Protein AF-A0A3B3TGW3-F1 (afdb_monomer)

Nearest PDB structures (foldseek):
  1fib-assembly1_A  TM=9.735E-01  e=2.424E-15  Homo sapiens
  3hus-assembly1_C  TM=7.821E-01  e=3.318E-17  Homo sapiens
  2oyi-assembly2_F  TM=7.848E-01  e=1.671E-16  Homo sapiens
  3bvh-assembly2_F  TM=7.641E-01  e=2.749E-16  Homo sapiens
  1deq-assembly2_R  TM=5.770E-01  e=1.555E-09  Bos taurus

Solvent-accessible surface area (backbone atoms only — not comparable to full-atom values): 18169 Å² total; per-residue (Å²): 142,74,90,78,82,75,80,67,76,78,74,68,90,80,80,88,89,68,86,85,88,76,100,78,73,86,77,70,79,49,74,66,56,51,49,52,51,47,65,65,46,47,62,55,52,54,49,54,50,52,53,49,52,52,52,51,52,52,50,50,52,52,50,50,53,49,51,53,50,52,48,52,53,50,50,50,53,52,48,53,64,72,72,56,67,67,60,60,60,52,51,52,52,50,53,50,50,54,49,50,58,51,46,53,57,51,49,57,54,47,51,57,52,51,54,54,50,49,54,52,47,56,52,49,51,53,50,50,51,52,50,55,52,51,50,55,52,49,57,58,59,69,69,53,79,80,75,83,78,72,68,68,48,86,63,63,26,51,41,34,42,50,22,20,74,74,66,48,65,69,55,25,32,31,45,28,40,26,82,78,43,94,63,70,48,81,41,46,28,50,37,41,99,87,55,48,26,43,67,59,57,65,41,82,56,76,57,75,87,78,62,99,78,76,78,90,84,84,85,82,82,93,84,85,82,92,74,93,73,84,74,82,85,68,85,51,60,88,52,86,81,94,64,64,68,66,52,52,37,67,31,48,68,48,91,47,57,81,72,77,44,34,30,40,58,14,51,56,56,52,48,35,56,63,67,51,54,95,66,85,79,84,87,83,81,82,46,67,52,97,87,68,54,73,89

pLDDT: mean 77.71, std 20.46, range [26.41, 97.25]

Radius of gyration: 66.04 Å; Cα contacts (8 Å, |Δi|>4): 224; chains: 1; bounding box: 114×73×177 Å

Mean predicted aligned error: 19.58 Å

Secondary structure (DSSP, 8-state):
------------S--S-----SSS-PPPPPHHHHHHHHHHHHHHHHHHHHHHHHHHHHHHHHHHHHHHHHHHHHHHHHHHHHH--HHHHHHHHHHHHHHHHHHHHHHHHHHHHHHHHHHHHHHHHHHHHHHHHHHHHHHHHTTSPPP----EEEEEESSHHHHHHTT--S-EEEEE--TT-SS-EEEEEEE-TTS-EEE--EE--------S-----------S----------SS-SS-----HHHHHH-EE---TTS-S-EE--HHHHHHHHTS-SSPPPP----B-TTS-B-

Foldseek 3Di:
DDDPDPPPPPVPPCDDDFDDDDPPDTDDDDPVRVVVVCVVVVVVVVVVVVVVVVVVVVVVVVVVVVVVVVVVVVVVVVVVVVPDPVVVVVVVVVVVVVVVVVVVVVVVVVVVVVVVVVVVVVVVVVVVVVVVVVVVVVVVVVVDPDDPPQDEDPQEEQAQLRSLVVPPAAWFKYWYNFPPRPDIDIFTWDHDPVSGIDTDQWDDDLPDPPPPDDDDDDDDDDDDDDDPPPPPDRDVCPDDPPDDDVCQACKDWDGGRVSRITIHRHPVVVCSSQVRDPDHDDDDDWDADNVGDID

InterPro domains:
  IPR002181 Fibrinogen, alpha/beta/gamma chain, C-terminal globular domain [PF00147] (157-204)
  IPR002181 Fibrinogen, alpha/beta/gamma chain, C-terminal globular domain [PF00147] (232-294)
  IPR002181 Fibrinogen, alpha/beta/gamma chain, C-terminal globular domain [PS51406] (151-295)
  IPR002181 Fibrinogen, alpha/beta/gamma chain, C-terminal globular domain [SM00186] (155-295)
  IPR012290 Fibrinogen, alpha/beta/gamma chain, coiled coil domain [PF08702] (18-153)
  IPR012290 Fibrinogen, alpha/beta/gamma chain, coiled coil domain [SM01212] (13-154)
  IPR014716 Fibrinogen, alpha/beta/gamma chain, C-terminal globular, subdomain 1 [G3DSA:3.90.215.10] (151-213)
  IPR014716 Fibrinogen, alpha/beta/gamma chain, C-terminal globular, subdomain 1 [G3DSA:3.90.215.10] (232-294)
  IPR036056 Fibrinogen-like, C-terminal [SSF56496] (152-294)
  IPR037579 Fibrinogen/angiopoietin-like [PTHR47221] (233-294)

Structure (mmCIF, N/CA/C/O backbone):
data_AF-A0A3B3TGW3-F1
#
_entry.id   AF-A0A3B3TGW3-F1
#
loop_
_atom_site.group_PDB
_atom_site.id
_atom_site.type_symbol
_atom_site.label_atom_id
_atom_site.label_alt_id
_atom_site.label_comp_id
_atom_site.label_asym_id
_atom_site.label_entity_id
_atom_site.label_seq_id
_atom_site.pdbx_PDB_ins_code
_atom_site.Cartn_x
_atom_site.Cartn_y
_atom_site.Cartn_z
_atom_site.occupancy
_atom_site.B_iso_or_equiv
_atom_site.auth_seq_id
_atom_site.auth_comp_id
_atom_site.auth_asym_id
_atom_site.auth_atom_id
_atom_site.pdbx_PDB_model_num
ATOM 1 N N . MET A 1 1 ? -38.745 -50.660 86.445 1.00 33.69 1 MET A N 1
ATOM 2 C CA . MET A 1 1 ? -37.593 -50.506 87.361 1.00 33.69 1 MET A CA 1
ATOM 3 C C . MET A 1 1 ? -37.809 -49.196 88.095 1.00 33.69 1 MET A C 1
ATOM 5 O O . MET A 1 1 ? -37.735 -48.167 87.453 1.00 33.69 1 MET A O 1
ATOM 9 N N . THR A 1 2 ? -38.225 -49.114 89.344 1.00 34.44 2 THR A N 1
ATOM 10 C CA . THR A 1 2 ? -38.352 -50.069 90.444 1.00 34.44 2 THR A CA 1
ATOM 11 C C . THR A 1 2 ? -39.530 -49.589 91.282 1.00 34.44 2 THR A C 1
ATOM 13 O O . THR A 1 2 ? -39.624 -48.399 91.576 1.00 34.44 2 THR A O 1
ATOM 16 N N . GLU A 1 3 ? -40.415 -50.517 91.634 1.00 35.53 3 GLU A N 1
ATOM 17 C CA . GLU A 1 3 ? -41.394 -50.349 92.701 1.00 35.53 3 GLU A CA 1
ATOM 18 C C . GLU A 1 3 ? -40.685 -49.882 93.973 1.00 35.53 3 GLU A C 1
ATOM 20 O O . GLU A 1 3 ? -39.793 -50.557 94.484 1.00 35.53 3 GLU A O 1
ATOM 25 N N . THR A 1 4 ? -41.101 -48.742 94.509 1.00 36.28 4 THR A N 1
ATOM 26 C CA . THR A 1 4 ? -40.969 -48.462 95.936 1.00 36.28 4 THR A CA 1
ATOM 27 C C . THR A 1 4 ? -42.370 -48.455 96.520 1.00 36.28 4 THR A C 1
ATOM 29 O O . THR A 1 4 ? -43.057 -47.443 96.628 1.00 36.28 4 THR A O 1
ATOM 32 N N . SER A 1 5 ? -42.804 -49.664 96.855 1.00 40.78 5 SER A N 1
ATOM 33 C CA . SER A 1 5 ? -43.960 -49.965 97.682 1.00 40.78 5 SER A CA 1
ATOM 34 C C . SER A 1 5 ? -43.813 -49.290 99.047 1.00 40.78 5 SER A C 1
ATOM 36 O O . SER A 1 5 ? -43.214 -49.844 99.969 1.00 40.78 5 SER A O 1
ATOM 38 N N . VAL A 1 6 ? -44.370 -48.089 99.198 1.00 36.12 6 VAL A N 1
ATOM 39 C CA . VAL A 1 6 ? -44.639 -47.527 100.522 1.00 36.12 6 VAL A CA 1
ATOM 40 C C . VAL A 1 6 ? -46.014 -48.026 100.932 1.00 36.12 6 VAL A C 1
ATOM 42 O O . VAL A 1 6 ? -47.034 -47.379 100.704 1.00 36.12 6 VAL A O 1
ATOM 45 N N . VAL A 1 7 ? -46.025 -49.210 101.542 1.00 38.34 7 VAL A N 1
ATOM 46 C CA . VAL A 1 7 ? -47.130 -49.658 102.386 1.00 38.34 7 VAL A CA 1
ATOM 47 C C . VAL A 1 7 ? -47.194 -48.669 103.548 1.00 38.34 7 VAL A C 1
ATOM 49 O O . VAL A 1 7 ? -46.546 -48.847 104.580 1.00 38.34 7 VAL A O 1
ATOM 52 N N . ARG A 1 8 ? -47.932 -47.566 103.379 1.00 31.64 8 ARG A N 1
ATOM 53 C CA . ARG A 1 8 ? -48.396 -46.815 104.540 1.00 31.64 8 ARG A CA 1
ATOM 54 C C . ARG A 1 8 ? -49.324 -47.767 105.265 1.00 31.64 8 ARG A C 1
ATOM 56 O O . ARG A 1 8 ? -50.385 -48.099 104.747 1.00 31.64 8 ARG A O 1
ATOM 63 N N . LYS A 1 9 ? -48.889 -48.207 106.451 1.00 32.97 9 LYS A N 1
ATOM 64 C CA . LYS A 1 9 ? -49.790 -48.555 107.547 1.00 32.97 9 LYS A CA 1
ATOM 65 C C . LYS A 1 9 ? -50.952 -47.580 107.455 1.00 32.97 9 LYS A C 1
ATOM 67 O O . LYS A 1 9 ? -50.767 -46.387 107.696 1.00 32.97 9 LYS A O 1
ATOM 72 N N . GLU A 1 10 ? -52.104 -48.076 107.035 1.00 32.34 10 GLU A N 1
ATOM 73 C CA . GLU A 1 10 ? -53.345 -47.373 107.248 1.00 32.34 10 GLU A CA 1
ATOM 74 C C . GLU A 1 10 ? -53.417 -47.267 108.766 1.00 32.34 10 GLU A C 1
ATOM 76 O O . GLU A 1 10 ? -53.617 -48.256 109.477 1.00 32.34 10 GLU A O 1
ATOM 81 N N . ILE A 1 11 ? -53.083 -46.085 109.280 1.00 36.53 11 ILE A N 1
ATOM 82 C CA . ILE A 1 11 ? -53.445 -45.716 110.633 1.00 36.53 11 ILE A CA 1
ATOM 83 C C . ILE A 1 11 ? -54.962 -45.665 110.548 1.00 36.53 11 ILE A C 1
ATOM 85 O O . ILE A 1 11 ? -55.548 -44.642 110.206 1.00 36.53 11 ILE A O 1
ATOM 89 N N . ARG A 1 12 ? -55.591 -46.827 110.746 1.00 35.44 12 ARG A N 1
ATOM 90 C CA . ARG A 1 12 ? -56.989 -46.921 111.129 1.00 35.44 12 ARG A CA 1
ATOM 91 C C . ARG A 1 12 ? -57.084 -45.941 112.287 1.00 35.44 12 ARG A C 1
ATOM 93 O O . ARG A 1 12 ? -56.365 -46.129 113.267 1.00 35.44 12 ARG A O 1
ATOM 100 N N . GLY A 1 13 ? -57.800 -44.838 112.080 1.00 43.69 13 GLY A N 1
ATOM 101 C CA . GLY A 1 13 ? -57.926 -43.744 113.035 1.00 43.69 13 GLY A CA 1
ATOM 102 C C . GLY A 1 13 ? -58.627 -44.240 114.288 1.00 43.69 13 GLY A C 1
ATOM 103 O O . GLY A 1 13 ? -59.815 -44.024 114.464 1.00 43.69 13 GLY A O 1
ATOM 104 N N . ASP A 1 14 ? -57.877 -44.957 115.106 1.00 53.91 14 ASP A N 1
ATOM 105 C CA . ASP A 1 14 ? -58.203 -45.410 116.442 1.00 53.91 14 ASP A CA 1
ATOM 106 C C . ASP A 1 14 ? -56.981 -45.004 117.277 1.00 53.91 14 ASP A C 1
ATOM 108 O O . ASP A 1 14 ? -56.132 -45.818 117.631 1.00 53.91 14 ASP A O 1
ATOM 112 N N . PHE A 1 15 ? -56.785 -43.685 117.404 1.00 47.00 15 PHE A N 1
ATOM 113 C CA . PHE A 1 15 ? -55.636 -43.075 118.079 1.00 47.00 15 PHE A CA 1
ATOM 114 C C . PHE A 1 15 ? -55.938 -41.594 118.391 1.00 47.00 15 PHE A C 1
ATOM 116 O O . PHE A 1 15 ? -56.135 -40.810 117.469 1.00 47.00 15 PHE A O 1
ATOM 123 N N . ASP A 1 16 ? -55.976 -41.094 119.625 1.00 51.22 16 ASP A N 1
ATOM 124 C CA . ASP A 1 16 ? -56.009 -41.727 120.947 1.00 51.22 16 ASP A CA 1
ATOM 125 C C . ASP A 1 16 ? -56.488 -40.642 121.941 1.00 51.22 16 ASP A C 1
ATOM 127 O O . ASP A 1 16 ? -55.735 -39.745 122.315 1.00 51.22 16 ASP A O 1
ATOM 131 N N . SER A 1 17 ? -57.776 -40.634 122.294 1.00 50.47 17 SER A N 1
ATOM 132 C CA . SER A 1 17 ? -58.297 -39.866 123.438 1.00 50.47 17 SER A CA 1
ATOM 133 C C . SER A 1 17 ? -59.605 -40.491 123.919 1.00 50.47 17 SER A C 1
ATOM 135 O O . SER A 1 17 ? -60.683 -39.905 123.855 1.00 50.47 17 SER A O 1
ATOM 137 N N . CYS A 1 18 ? -59.535 -41.745 124.354 1.00 56.50 18 CYS A N 1
ATOM 138 C CA . CYS A 1 18 ? -60.622 -42.350 125.117 1.00 56.50 18 CYS A CA 1
ATOM 139 C C . CYS A 1 18 ? -60.056 -42.765 126.474 1.00 56.50 18 CYS A C 1
ATOM 141 O O . CYS A 1 18 ? -59.451 -43.827 126.612 1.00 56.50 18 CYS A O 1
ATOM 143 N N . SER A 1 19 ? -60.204 -41.877 127.460 1.00 56.69 19 SER A N 1
ATOM 144 C CA . SER A 1 19 ? -59.786 -42.120 128.844 1.00 56.69 19 SER A CA 1
ATOM 145 C C . SER A 1 19 ? -60.600 -43.261 129.487 1.00 56.69 19 SER A C 1
ATOM 147 O O . SER A 1 19 ? -61.792 -43.383 129.196 1.00 56.69 19 SER A O 1
ATOM 149 N N . PRO A 1 20 ? -59.994 -44.091 130.362 1.00 59.34 20 PRO A N 1
ATOM 150 C CA . PRO A 1 20 ? -60.627 -45.288 130.915 1.00 59.34 20 PRO A CA 1
ATOM 151 C C . PRO A 1 20 ? -61.305 -45.047 132.276 1.00 59.34 20 PRO A C 1
ATOM 153 O O . PRO A 1 20 ? -60.821 -44.230 133.055 1.00 59.34 20 PRO A O 1
ATOM 156 N N . MET A 1 21 ? -62.333 -45.856 132.583 1.00 49.00 21 MET A N 1
ATOM 157 C CA . MET A 1 21 ? -62.535 -46.642 133.826 1.00 49.00 21 MET A CA 1
ATOM 158 C C . MET A 1 21 ? -63.987 -46.657 134.325 1.00 49.00 21 MET A C 1
ATOM 160 O O . MET A 1 21 ? -64.399 -45.744 135.030 1.00 49.00 21 MET A O 1
ATOM 164 N N . ASP A 1 22 ? -64.670 -47.780 134.073 1.00 49.03 22 ASP A N 1
ATOM 165 C CA . ASP A 1 22 ? -65.734 -48.375 134.901 1.00 49.03 22 ASP A CA 1
ATOM 166 C C . ASP A 1 22 ? -66.304 -49.642 134.227 1.00 49.03 22 ASP A C 1
ATOM 168 O O . ASP A 1 22 ? -67.403 -49.635 133.710 1.00 49.03 22 ASP A O 1
ATOM 172 N N . GLY A 1 23 ? -65.566 -50.760 134.187 1.00 59.06 23 GLY A N 1
ATOM 173 C CA . GLY A 1 23 ? -66.121 -52.111 133.922 1.00 59.06 23 GLY A CA 1
ATOM 174 C C . GLY A 1 23 ? -66.826 -52.415 132.576 1.00 59.06 23 GLY A C 1
ATOM 175 O O . GLY A 1 23 ? -67.038 -53.590 132.289 1.00 59.06 23 GLY A O 1
ATOM 176 N N . PHE A 1 24 ? -67.144 -51.424 131.734 1.00 59.16 24 PHE A N 1
ATOM 177 C CA . PHE A 1 24 ? -67.987 -51.546 130.531 1.00 59.16 24 PHE A CA 1
ATOM 178 C C . PHE A 1 24 ? -67.228 -51.406 129.190 1.00 59.16 24 PHE A C 1
ATOM 180 O O . PHE A 1 24 ? -67.843 -51.433 128.126 1.00 59.16 24 PHE A O 1
ATOM 187 N N . GLY A 1 25 ? -65.891 -51.327 129.205 1.00 69.31 25 GLY A N 1
ATOM 188 C CA . GLY A 1 25 ? -65.053 -51.255 127.995 1.00 69.31 25 GLY A CA 1
ATOM 189 C C . GLY A 1 25 ? -64.688 -49.825 127.571 1.00 69.31 25 GLY A C 1
ATOM 190 O O . GLY A 1 25 ? -64.659 -48.918 128.397 1.00 69.31 25 GLY A O 1
ATOM 191 N N . LYS A 1 26 ? -64.327 -49.625 126.293 1.00 69.94 26 LYS A N 1
ATOM 192 C CA . LYS A 1 26 ? -63.988 -48.297 125.746 1.00 69.94 26 LYS A CA 1
ATOM 193 C C . LYS A 1 26 ? -65.260 -47.562 125.325 1.00 69.94 26 LYS A C 1
ATOM 195 O O . LYS A 1 26 ? -66.069 -48.119 124.586 1.00 69.94 26 LYS A O 1
ATOM 200 N N . TYR A 1 27 ? -65.398 -46.304 125.731 1.00 64.88 27 TYR A N 1
ATOM 201 C CA . TYR A 1 27 ? -66.484 -45.445 125.267 1.00 64.88 27 TYR A CA 1
ATOM 202 C C . TYR A 1 27 ? -66.114 -44.794 123.935 1.00 64.88 27 TYR A C 1
ATOM 204 O O . TYR A 1 27 ? -65.163 -44.020 123.856 1.00 64.88 27 TYR A O 1
ATOM 212 N N . CYS A 1 28 ? -66.893 -45.090 122.897 1.00 69.69 28 CYS A N 1
ATOM 213 C CA . CYS A 1 28 ? -66.885 -44.345 121.643 1.00 69.69 28 CYS A CA 1
ATOM 214 C C . CYS A 1 28 ? -68.002 -43.286 121.661 1.00 69.69 28 CYS A C 1
ATOM 216 O O . CYS A 1 28 ? -69.003 -43.467 122.365 1.00 69.69 28 CYS A O 1
ATOM 218 N N . PRO A 1 29 ? -67.884 -42.202 120.874 1.00 68.75 29 PRO A N 1
ATOM 219 C CA . PRO A 1 29 ? -68.986 -41.272 120.667 1.00 68.75 29 PRO A CA 1
ATOM 220 C C . PRO A 1 29 ? -70.244 -42.021 120.220 1.00 68.75 29 PRO A C 1
ATOM 222 O O . PRO A 1 29 ? -70.182 -42.922 119.382 1.00 68.75 29 PRO A O 1
ATOM 225 N N . THR A 1 30 ? -71.396 -41.655 120.778 1.00 78.19 30 THR A N 1
ATOM 226 C CA . THR A 1 30 ? -72.671 -42.255 120.375 1.00 78.19 30 THR A CA 1
ATOM 227 C C . THR A 1 30 ? -72.979 -41.907 118.918 1.00 78.19 30 THR A C 1
ATOM 229 O O . THR A 1 30 ? -72.491 -40.906 118.389 1.00 78.19 30 THR A O 1
ATOM 232 N N . THR A 1 31 ? -73.833 -42.692 118.259 1.00 78.75 31 THR A N 1
ATOM 233 C CA . THR A 1 31 ? -74.287 -42.392 116.889 1.00 78.75 31 THR A CA 1
ATOM 234 C C . THR A 1 31 ? -74.882 -40.985 116.771 1.00 78.75 31 THR A C 1
ATOM 236 O O . THR A 1 31 ? -74.710 -40.338 115.743 1.00 78.75 31 THR A O 1
ATOM 239 N N . CYS A 1 32 ? -75.487 -40.466 117.845 1.00 77.81 32 CYS A N 1
ATOM 240 C CA . CYS A 1 32 ? -75.936 -39.077 117.936 1.00 77.81 32 CYS A CA 1
ATOM 241 C C . CYS A 1 32 ? -74.775 -38.067 117.929 1.00 77.81 32 CYS A C 1
ATOM 243 O O . CYS A 1 32 ? -74.863 -37.060 117.235 1.00 77.81 32 CYS A O 1
ATOM 245 N N . GLY A 1 33 ? -73.684 -38.330 118.659 1.00 78.94 33 GLY A N 1
ATOM 246 C CA . GLY A 1 33 ? -72.501 -37.459 118.675 1.00 78.94 33 GLY A CA 1
ATOM 247 C C . GLY A 1 33 ? -71.763 -37.430 117.333 1.00 78.94 33 GLY A C 1
ATOM 248 O O . GLY A 1 33 ? -71.315 -36.375 116.892 1.00 78.94 33 GLY A O 1
ATOM 249 N N . VAL A 1 34 ? -71.701 -38.573 116.643 1.00 82.00 34 VAL A N 1
ATOM 250 C CA . VAL A 1 34 ? -71.141 -38.669 115.284 1.00 82.00 34 VAL A CA 1
ATOM 251 C C . VAL A 1 34 ? -72.033 -37.950 114.267 1.00 82.00 34 VAL A C 1
ATOM 253 O O . VAL A 1 34 ? -71.528 -37.207 113.429 1.00 82.00 34 VAL A O 1
ATOM 256 N N . ALA A 1 35 ? -73.356 -38.126 114.350 1.00 82.56 35 ALA A N 1
ATOM 257 C CA . ALA A 1 35 ? -74.305 -37.452 113.466 1.00 82.56 35 ALA A CA 1
ATOM 258 C C . ALA A 1 35 ? -74.290 -35.924 113.647 1.00 82.56 35 ALA A C 1
ATOM 260 O O . ALA A 1 35 ? -74.321 -35.197 112.660 1.00 82.56 35 ALA A O 1
ATOM 261 N N . ASP A 1 36 ? -74.190 -35.428 114.883 1.00 82.62 36 ASP A N 1
ATOM 262 C CA . ASP A 1 36 ? -74.070 -33.992 115.167 1.00 82.62 36 ASP A CA 1
ATOM 263 C C . ASP A 1 36 ? -72.745 -33.413 114.644 1.00 82.62 36 ASP A C 1
ATOM 265 O O . ASP A 1 36 ? -72.731 -32.362 114.001 1.00 82.62 36 ASP A O 1
ATOM 269 N N . TYR A 1 37 ? -71.632 -34.135 114.816 1.00 84.06 37 TYR A N 1
ATOM 270 C CA . TYR A 1 37 ? -70.349 -33.750 114.223 1.00 84.06 37 TYR A CA 1
ATOM 271 C C . TYR A 1 37 ? -70.425 -33.680 112.690 1.00 84.06 37 TYR A C 1
ATOM 273 O O . TYR A 1 37 ? -70.009 -32.685 112.094 1.00 84.06 37 TYR A O 1
ATOM 281 N N . LEU A 1 38 ? -71.021 -34.691 112.048 1.00 84.69 38 LEU A N 1
ATOM 282 C CA . LEU A 1 38 ? -71.223 -34.708 110.598 1.00 84.69 38 LEU A CA 1
ATOM 283 C C . LEU A 1 38 ? -72.145 -33.575 110.134 1.00 84.69 38 LEU A C 1
ATOM 285 O O . LEU A 1 38 ? -71.834 -32.931 109.138 1.00 84.69 38 LEU A O 1
ATOM 289 N N . ASN A 1 39 ? -73.221 -33.269 110.860 1.00 85.69 39 ASN A N 1
ATOM 290 C CA . ASN A 1 39 ? -74.130 -32.170 110.520 1.00 85.69 39 ASN A CA 1
ATOM 291 C C . ASN A 1 39 ? -73.478 -30.788 110.654 1.00 85.69 39 ASN A C 1
ATOM 293 O O . ASN A 1 39 ? -73.832 -29.879 109.907 1.00 85.69 39 ASN A O 1
ATOM 297 N N . ARG A 1 40 ? -72.515 -30.613 111.567 1.00 85.25 40 ARG A N 1
ATOM 298 C CA . ARG A 1 40 ? -71.735 -29.366 111.677 1.00 85.25 40 ARG A CA 1
ATOM 299 C C . ARG A 1 40 ? -70.644 -29.260 110.616 1.00 85.25 40 ARG A C 1
ATOM 301 O O . ARG A 1 40 ? -70.386 -28.167 110.123 1.00 85.25 40 ARG A O 1
ATOM 308 N N . TYR A 1 41 ? -70.000 -30.374 110.271 1.00 87.25 41 TYR A N 1
ATOM 309 C CA . TYR A 1 41 ? -68.858 -30.388 109.355 1.00 87.25 41 TYR A CA 1
ATOM 310 C C . TYR A 1 41 ? -69.278 -30.389 107.877 1.00 87.25 41 TYR A C 1
ATOM 312 O O . TYR A 1 41 ? -68.697 -29.673 107.063 1.00 87.25 41 TYR A O 1
ATOM 320 N N . LYS A 1 42 ? -70.338 -31.132 107.536 1.00 89.06 42 LYS A N 1
ATOM 321 C CA . LYS A 1 42 ? -70.881 -31.262 106.177 1.00 89.06 42 LYS A CA 1
ATOM 322 C C . LYS A 1 42 ? -71.149 -29.928 105.460 1.00 89.06 42 LYS A C 1
ATOM 324 O O . LYS A 1 42 ? -70.652 -29.793 104.350 1.00 89.06 42 LYS A O 1
ATOM 329 N N . PRO A 1 43 ? -71.853 -28.931 106.033 1.00 90.50 43 PRO A N 1
ATOM 330 C CA . PRO A 1 43 ? -72.137 -27.682 105.320 1.00 90.50 43 PRO A CA 1
ATOM 331 C C . PRO A 1 43 ? -70.880 -26.855 105.025 1.00 90.50 43 PRO A C 1
ATOM 333 O O . PRO A 1 43 ? -70.850 -26.135 104.033 1.00 90.50 43 PRO A O 1
ATOM 336 N N . VAL A 1 44 ? -69.842 -26.957 105.865 1.00 90.94 44 VAL A N 1
ATOM 337 C CA . VAL A 1 44 ? -68.560 -26.273 105.634 1.00 90.94 44 VAL A CA 1
ATOM 338 C C . VAL A 1 44 ? -67.820 -26.934 104.475 1.00 90.94 44 VAL A C 1
ATOM 340 O O . VAL A 1 44 ? -67.401 -26.246 103.554 1.00 90.94 44 VAL A O 1
ATOM 343 N N . VAL A 1 45 ? -67.732 -28.266 104.482 1.00 91.31 45 VAL A N 1
ATOM 344 C CA . VAL A 1 45 ? -67.083 -29.028 103.406 1.00 91.31 45 VAL A CA 1
ATOM 345 C C . VAL A 1 45 ? -67.836 -28.895 102.083 1.00 91.31 45 VAL A C 1
ATOM 347 O O . VAL A 1 45 ? -67.203 -28.708 101.051 1.00 91.31 45 VAL A O 1
ATOM 350 N N . ASP A 1 46 ? -69.171 -28.945 102.103 1.00 89.94 46 ASP A N 1
ATOM 351 C CA . ASP A 1 46 ? -70.004 -28.754 100.910 1.00 89.94 46 ASP A CA 1
ATOM 352 C C . ASP A 1 46 ? -69.818 -27.335 100.332 1.00 89.94 46 ASP A C 1
ATOM 354 O O . ASP A 1 46 ? -69.750 -27.172 99.115 1.00 89.94 46 ASP A O 1
ATOM 358 N N . ARG A 1 47 ? -69.677 -26.305 101.182 1.00 92.25 47 ARG A N 1
ATOM 359 C CA . ARG A 1 47 ? -69.352 -24.941 100.732 1.00 92.25 47 ARG A CA 1
ATOM 360 C C . ARG A 1 47 ? -67.967 -24.879 100.090 1.00 92.25 47 ARG A C 1
ATOM 362 O O . ARG A 1 47 ? -67.847 -24.365 98.987 1.00 92.25 47 ARG A O 1
ATOM 369 N N . ASP A 1 48 ? -66.950 -25.428 100.748 1.00 94.38 48 ASP A N 1
ATOM 370 C CA . ASP A 1 48 ? -65.575 -25.392 100.244 1.00 94.38 48 ASP A CA 1
ATOM 371 C C . ASP A 1 48 ? -65.428 -26.192 98.924 1.00 94.38 48 ASP A C 1
ATOM 373 O O . ASP A 1 48 ? -64.651 -25.812 98.048 1.00 94.38 48 ASP A O 1
ATOM 377 N N . LEU A 1 49 ? -66.203 -27.272 98.743 1.00 93.94 49 LEU A N 1
ATOM 378 C CA . LEU A 1 49 ? -66.308 -28.020 97.480 1.00 93.94 49 LEU A CA 1
ATOM 379 C C . LEU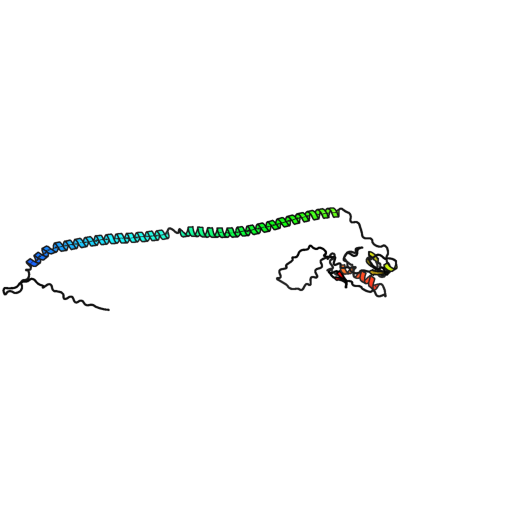 A 1 49 ? -66.936 -27.183 96.360 1.00 93.94 49 LEU A C 1
ATOM 381 O O . LEU A 1 49 ? -66.395 -27.164 95.256 1.00 93.94 49 LEU A O 1
ATOM 385 N N . ASN A 1 50 ? -68.028 -26.470 96.646 1.00 93.12 50 ASN A N 1
ATOM 386 C CA . ASN A 1 50 ? -68.656 -25.567 95.677 1.00 93.12 50 ASN A CA 1
ATOM 387 C C . ASN A 1 50 ? -67.727 -24.397 95.308 1.00 93.12 50 ASN A C 1
ATOM 389 O O . ASN A 1 50 ? -67.645 -24.014 94.143 1.00 93.12 50 ASN A O 1
ATOM 393 N N . ASP A 1 51 ? -66.988 -23.854 96.280 1.00 95.31 51 ASP A N 1
ATOM 394 C CA . ASP A 1 51 ? -66.007 -22.790 96.042 1.00 95.31 51 ASP A CA 1
ATOM 395 C C . ASP A 1 51 ? -64.858 -23.287 95.144 1.00 95.31 51 ASP A C 1
ATOM 397 O O . ASP A 1 51 ? -64.418 -22.584 94.233 1.00 95.31 51 ASP A O 1
ATOM 401 N N . LEU A 1 52 ? -64.390 -24.522 95.357 1.00 94.44 52 LEU A N 1
ATOM 402 C CA . LEU A 1 52 ? -63.396 -25.166 94.494 1.00 94.44 52 LEU A CA 1
ATOM 403 C C . LEU A 1 52 ? -63.921 -25.414 93.077 1.00 94.44 52 LEU A C 1
ATOM 405 O O . LEU A 1 52 ? -63.179 -25.199 92.118 1.00 94.44 52 LEU A O 1
ATOM 409 N N . GLU A 1 53 ? -65.171 -25.854 92.934 1.00 95.25 53 GLU A N 1
ATOM 410 C CA . GLU A 1 53 ? -65.813 -26.054 91.631 1.00 95.25 53 GLU A CA 1
ATOM 411 C C . GLU A 1 53 ? -65.889 -24.735 90.849 1.00 95.25 53 GLU A C 1
ATOM 413 O O . GLU A 1 53 ? -65.447 -24.674 89.700 1.00 95.25 53 GLU A O 1
ATOM 418 N N . TYR A 1 54 ? -66.313 -23.653 91.509 1.00 95.94 54 TYR A N 1
ATOM 419 C CA . TYR A 1 54 ? -66.347 -22.311 90.927 1.00 95.94 54 TYR A CA 1
ATOM 420 C C . TYR A 1 54 ? -64.957 -21.821 90.489 1.00 95.94 54 TYR A C 1
ATOM 422 O O . TYR A 1 54 ? -64.777 -21.324 89.375 1.00 95.94 54 TYR A O 1
ATOM 430 N N . LEU A 1 55 ? -63.940 -21.986 91.341 1.00 96.44 55 LEU A N 1
ATOM 431 C CA . LEU A 1 55 ? -62.569 -21.580 91.015 1.00 96.44 55 LEU A CA 1
ATOM 432 C C . LEU A 1 55 ? -61.984 -22.383 89.847 1.00 96.44 55 LEU A C 1
ATOM 434 O O . LEU A 1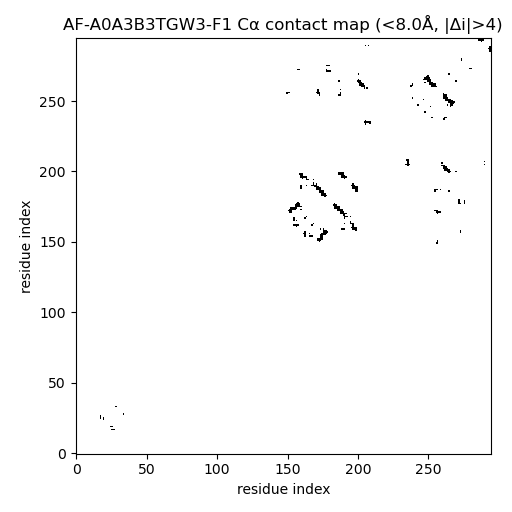 55 ? -61.266 -21.824 89.016 1.00 96.44 55 LEU A O 1
ATOM 438 N N . LEU A 1 56 ? -62.273 -23.684 89.768 1.00 95.25 56 LEU A N 1
ATOM 439 C CA . LEU A 1 56 ? -61.830 -24.529 88.660 1.00 95.25 56 LEU A CA 1
ATOM 440 C C . LEU A 1 56 ? -62.474 -24.110 87.336 1.00 95.25 56 LEU A C 1
ATOM 442 O O . LEU A 1 56 ? -61.791 -24.101 86.308 1.00 95.25 56 LEU A O 1
ATOM 446 N N . GLU A 1 57 ? -63.751 -23.734 87.355 1.00 95.00 57 GLU A N 1
ATOM 447 C CA . GLU A 1 57 ? -64.450 -23.228 86.175 1.00 95.00 57 GLU A CA 1
ATOM 448 C C . GLU A 1 57 ? -63.854 -21.895 85.695 1.00 95.00 57 GLU A C 1
ATOM 450 O O . GLU A 1 57 ? -63.546 -21.744 84.508 1.00 95.00 57 GLU A O 1
ATOM 455 N N . GLU A 1 58 ? -63.575 -20.970 86.616 1.00 95.56 58 GLU A N 1
ATOM 456 C CA . GLU A 1 58 ? -62.937 -19.686 86.307 1.00 95.56 58 GLU A CA 1
ATOM 457 C C . GLU A 1 58 ? -61.527 -19.875 85.721 1.00 95.56 58 GLU A C 1
ATOM 459 O O . GLU A 1 58 ? -61.197 -19.310 84.675 1.00 95.56 58 GLU A O 1
ATOM 464 N N . ILE A 1 59 ? -60.697 -20.726 86.337 1.00 95.12 59 ILE A N 1
ATOM 465 C CA . ILE A 1 59 ? -59.346 -21.025 85.838 1.00 95.12 59 ILE A CA 1
ATOM 466 C C . ILE A 1 59 ? -59.418 -21.681 84.457 1.00 95.12 59 ILE A C 1
ATOM 468 O O . ILE A 1 59 ? -58.651 -21.312 83.565 1.00 95.12 59 ILE A O 1
ATOM 472 N N . SER A 1 60 ? -60.336 -22.626 84.248 1.00 95.25 60 SER A N 1
ATOM 473 C CA . SER A 1 60 ? -60.559 -23.275 82.950 1.00 95.25 60 SER A CA 1
ATOM 474 C C . SER A 1 60 ? -60.923 -22.252 81.866 1.00 95.25 60 SER A C 1
ATOM 476 O O . SER A 1 60 ? -60.314 -22.243 80.790 1.00 95.25 60 SER A O 1
ATOM 478 N N . ASN A 1 61 ? -61.837 -21.325 82.172 1.00 94.25 61 ASN A N 1
ATOM 479 C CA . ASN A 1 61 ? -62.257 -20.267 81.256 1.00 94.25 61 ASN A CA 1
ATOM 480 C C . ASN A 1 61 ? -61.097 -19.320 80.904 1.00 94.25 61 ASN A C 1
ATOM 482 O O . ASN A 1 61 ? -60.821 -19.068 79.727 1.00 94.25 61 ASN A O 1
ATOM 486 N N . GLN A 1 62 ? -60.338 -18.868 81.906 1.00 94.62 62 GLN A N 1
ATOM 487 C CA . GLN A 1 62 ? -59.171 -18.011 81.682 1.00 94.62 62 GLN A CA 1
ATOM 488 C C . GLN A 1 62 ? -58.058 -18.724 80.904 1.00 94.62 62 GLN A C 1
ATOM 490 O O . GLN A 1 62 ? -57.448 -18.130 80.012 1.00 94.62 62 GLN A O 1
ATOM 495 N N . THR A 1 63 ? -57.819 -20.006 81.185 1.00 93.56 63 THR A N 1
ATOM 496 C CA . THR A 1 63 ? -56.806 -20.811 80.485 1.00 93.56 63 THR A CA 1
ATOM 497 C C . THR A 1 63 ? -57.172 -20.981 79.014 1.00 93.56 63 THR A C 1
ATOM 499 O O . THR A 1 63 ? -56.319 -20.820 78.139 1.00 93.56 63 THR A O 1
ATOM 502 N N . LYS A 1 64 ? -58.453 -21.233 78.720 1.00 94.44 64 LYS A N 1
ATOM 503 C CA . LYS A 1 64 ? -58.964 -21.314 77.350 1.00 94.44 64 LYS A CA 1
ATOM 504 C C . LYS A 1 64 ? -58.834 -19.976 76.620 1.00 94.44 64 LYS A C 1
ATOM 506 O O . LYS A 1 64 ? -58.290 -19.937 75.521 1.00 94.44 64 LYS A O 1
ATOM 511 N N . GLY A 1 65 ? -59.222 -18.873 77.263 1.00 92.94 65 GLY A N 1
ATOM 512 C CA . GLY A 1 65 ? -59.063 -17.530 76.701 1.00 92.94 65 GLY A CA 1
ATOM 513 C C . GLY A 1 65 ? -57.601 -17.162 76.418 1.00 92.94 65 GLY A C 1
ATOM 514 O O . GLY A 1 65 ? -57.293 -16.569 75.381 1.00 92.94 65 GLY A O 1
ATOM 515 N N . ALA A 1 66 ? -56.673 -17.553 77.296 1.00 92.00 66 ALA A N 1
ATOM 516 C CA . ALA A 1 66 ? -55.242 -17.374 77.071 1.00 92.00 66 ALA A CA 1
ATOM 517 C C . ALA A 1 66 ? -54.742 -18.212 75.881 1.00 92.00 66 ALA A C 1
ATOM 519 O O . ALA A 1 66 ? -54.017 -17.692 75.030 1.00 92.00 66 ALA A O 1
ATOM 520 N N . GLN A 1 67 ? -55.166 -19.475 75.785 1.00 93.50 67 GLN A N 1
ATOM 521 C CA . GLN A 1 67 ? -54.816 -20.379 74.687 1.00 93.50 67 GLN A CA 1
ATOM 522 C C . GLN A 1 67 ? -55.306 -19.848 73.332 1.00 93.50 67 GLN A C 1
ATOM 524 O O . GLN A 1 67 ? -54.546 -19.829 72.360 1.00 93.50 67 GLN A O 1
ATOM 529 N N . ASP A 1 68 ? -56.540 -19.350 73.275 1.00 93.44 68 ASP A N 1
ATOM 530 C CA . ASP A 1 68 ? -57.120 -18.753 72.071 1.00 93.44 68 ASP A CA 1
ATOM 531 C C . ASP A 1 68 ? -56.350 -17.492 71.664 1.00 93.44 68 ASP A C 1
ATOM 533 O O . ASP A 1 68 ? -56.033 -17.295 70.490 1.00 93.44 68 ASP A O 1
ATOM 537 N N . LYS A 1 69 ? -55.944 -16.668 72.637 1.00 93.69 69 LYS A N 1
ATOM 538 C CA . LYS A 1 69 ? -55.162 -15.455 72.376 1.00 93.69 69 LYS A CA 1
ATOM 539 C C . LYS A 1 69 ? -53.744 -15.759 71.897 1.00 93.69 69 LYS A C 1
ATOM 541 O O . LYS A 1 69 ? -53.252 -15.087 70.994 1.00 93.69 69 LYS A O 1
ATOM 546 N N . VAL A 1 70 ? -53.095 -16.785 72.447 1.00 93.50 70 VAL A N 1
ATOM 547 C CA . VAL A 1 70 ? -51.796 -17.279 71.962 1.00 93.50 70 VAL A CA 1
ATOM 548 C C . VAL A 1 70 ? -51.919 -17.811 70.537 1.00 93.50 70 VAL A C 1
ATOM 550 O O . VAL A 1 70 ? -51.059 -17.525 69.704 1.00 93.50 70 VAL A O 1
ATOM 553 N N . THR A 1 71 ? -52.985 -18.555 70.245 1.00 92.88 71 THR A N 1
ATOM 554 C CA . THR A 1 71 ? -53.255 -19.096 68.905 1.00 92.88 71 THR A CA 1
ATOM 555 C C . THR A 1 71 ? -53.482 -17.962 67.908 1.00 92.88 71 THR A C 1
ATOM 557 O O . THR A 1 71 ? -52.779 -17.884 66.907 1.00 92.88 71 THR A O 1
ATOM 560 N N . TYR A 1 72 ? -54.320 -16.984 68.254 1.00 92.69 72 TYR A N 1
ATOM 561 C CA . TYR A 1 72 ? -54.529 -15.779 67.453 1.00 92.69 72 TYR A CA 1
ATOM 562 C C . TYR A 1 72 ? -53.238 -14.971 67.225 1.00 92.69 72 TYR A C 1
ATOM 564 O O . TYR A 1 72 ? -52.959 -14.529 66.109 1.00 92.69 72 TYR A O 1
ATOM 572 N N . MET A 1 73 ? -52.408 -14.782 68.257 1.00 89.81 73 MET A N 1
ATOM 573 C CA . MET A 1 73 ? -51.116 -14.096 68.112 1.00 89.81 73 MET A CA 1
ATOM 574 C C . MET A 1 73 ? -50.144 -14.881 67.222 1.00 89.81 73 MET A C 1
ATOM 576 O O . MET A 1 73 ? -49.421 -14.287 66.424 1.00 89.81 73 MET A O 1
ATOM 580 N N . ARG A 1 74 ? -50.134 -16.216 67.314 1.00 89.88 74 ARG A N 1
ATOM 581 C CA . ARG A 1 74 ? -49.322 -17.082 66.449 1.00 89.88 74 ARG A CA 1
ATOM 582 C C . ARG A 1 74 ? -49.782 -16.998 64.994 1.00 89.88 74 ARG A C 1
ATOM 584 O O . ARG A 1 74 ? -48.932 -16.836 64.115 1.00 89.88 74 ARG A O 1
ATOM 591 N N . ASP A 1 75 ? -51.085 -17.069 64.749 1.00 87.88 75 ASP A N 1
ATOM 592 C CA . ASP A 1 75 ? -51.678 -17.035 63.410 1.00 87.88 75 ASP A CA 1
ATOM 593 C C . ASP A 1 75 ? -51.515 -15.659 62.758 1.00 87.88 75 ASP A C 1
ATOM 595 O O . ASP A 1 75 ? -51.114 -15.561 61.600 1.00 87.88 75 ASP A O 1
ATOM 599 N N . SER A 1 76 ? -51.706 -14.578 63.517 1.00 86.50 76 SER A N 1
ATOM 600 C CA . SER A 1 76 ? -51.433 -13.214 63.041 1.00 86.50 76 SER A CA 1
ATOM 601 C C . SER A 1 76 ? -49.944 -12.981 62.770 1.00 86.50 76 SER A C 1
ATOM 603 O O . SER A 1 76 ? -49.604 -12.389 61.748 1.00 86.50 76 SER A O 1
ATOM 605 N N . ALA A 1 77 ? -49.035 -13.514 63.594 1.00 82.50 77 ALA A N 1
ATOM 606 C CA . ALA A 1 77 ? -47.597 -13.452 63.329 1.00 82.50 77 ALA A CA 1
ATOM 607 C C . ALA A 1 77 ? -47.178 -14.283 62.100 1.00 82.50 77 ALA A C 1
ATOM 609 O O . ALA A 1 77 ? -46.301 -13.865 61.341 1.00 82.50 77 ALA A O 1
ATOM 610 N N . THR A 1 78 ? -47.792 -15.448 61.862 1.00 80.12 78 THR A N 1
ATOM 611 C CA . THR A 1 78 ? -47.524 -16.253 60.653 1.00 80.12 78 THR A CA 1
ATOM 612 C C . THR A 1 78 ? -48.144 -15.639 59.401 1.00 80.12 78 THR A C 1
ATOM 614 O O . THR A 1 78 ? -47.509 -15.659 58.346 1.00 80.12 78 THR A O 1
ATOM 617 N N . ALA A 1 79 ? -49.324 -15.030 59.503 1.00 78.44 79 ALA A N 1
ATOM 618 C CA . ALA A 1 79 ? -49.935 -14.262 58.422 1.00 78.44 79 ALA A CA 1
ATOM 619 C C . ALA A 1 79 ? -49.120 -12.998 58.092 1.00 78.44 79 ALA A C 1
ATOM 621 O O . ALA A 1 79 ? -48.903 -12.700 56.917 1.00 78.44 79 ALA A O 1
ATOM 622 N N . ALA A 1 80 ? -48.584 -12.299 59.097 1.00 69.25 80 ALA A N 1
ATOM 623 C CA . ALA A 1 80 ? -47.692 -11.153 58.907 1.00 69.25 80 ALA A CA 1
ATOM 624 C C . ALA A 1 80 ? -46.382 -11.547 58.197 1.00 69.25 80 ALA A C 1
ATOM 626 O O . ALA A 1 80 ? -45.932 -10.839 57.301 1.00 69.25 80 ALA A O 1
ATOM 627 N N . LYS A 1 81 ? -45.811 -12.718 58.517 1.00 67.62 81 LYS A N 1
ATOM 628 C CA . LYS A 1 81 ? -44.642 -13.271 57.804 1.00 67.62 81 LYS A CA 1
ATOM 629 C C . LYS A 1 81 ? -44.941 -13.699 56.362 1.00 67.62 81 LYS A C 1
ATOM 631 O O . LYS A 1 81 ? -44.035 -13.689 55.541 1.00 67.62 81 LYS A O 1
ATOM 636 N N . LYS A 1 82 ? -46.182 -14.089 56.046 1.00 65.88 82 LYS A N 1
ATOM 637 C CA . LYS A 1 82 ? -46.607 -14.440 54.677 1.00 65.88 82 LYS A CA 1
ATOM 638 C C . LYS A 1 82 ? -47.003 -13.233 53.821 1.00 65.88 82 LYS A C 1
ATOM 640 O O . LYS A 1 82 ? -47.016 -13.359 52.603 1.00 65.88 82 LYS A O 1
ATOM 645 N N . SER A 1 83 ? -47.371 -12.107 54.435 1.00 58.06 83 SER A N 1
ATOM 646 C CA . SER A 1 83 ? -47.957 -10.952 53.735 1.00 58.06 83 SER A CA 1
ATOM 647 C C . SER A 1 83 ? -46.975 -9.827 53.421 1.00 58.06 83 SER A C 1
ATOM 649 O O . SER A 1 83 ? -47.295 -8.983 52.593 1.00 58.06 83 SER A O 1
ATOM 651 N N . ASN A 1 84 ? -45.772 -9.831 53.994 1.00 57.25 84 ASN A N 1
ATOM 652 C CA . ASN A 1 84 ? -44.739 -8.862 53.654 1.00 57.25 84 ASN A CA 1
ATOM 653 C C . ASN A 1 84 ? -43.454 -9.593 53.276 1.00 57.25 84 ASN A C 1
ATOM 655 O O . ASN A 1 84 ? -42.756 -10.116 54.140 1.00 57.25 84 ASN A O 1
ATOM 659 N N . ASP A 1 85 ? -43.143 -9.572 51.981 1.00 60.66 85 ASP A N 1
ATOM 660 C CA . ASP A 1 85 ? -41.832 -9.890 51.420 1.00 60.66 85 ASP A CA 1
ATOM 661 C C . ASP A 1 85 ? -41.102 -8.565 51.099 1.00 60.66 85 ASP A C 1
ATOM 663 O O . ASP A 1 85 ? -41.048 -8.137 49.941 1.00 60.66 85 ASP A O 1
ATOM 667 N N . PRO A 1 86 ? -40.608 -7.823 52.114 1.00 58.47 86 PRO A N 1
ATOM 668 C CA . PRO A 1 86 ? -39.763 -6.654 51.879 1.00 58.47 86 PRO A CA 1
ATOM 669 C C . PRO A 1 86 ? -38.450 -7.050 51.181 1.00 58.47 86 PRO A C 1
ATOM 671 O O . PRO A 1 86 ? -37.819 -6.209 50.542 1.00 58.47 86 PRO A O 1
ATOM 674 N N . ASP A 1 87 ? -38.079 -8.331 51.235 1.00 69.25 87 ASP A N 1
ATOM 675 C CA . ASP A 1 87 ? -36.892 -8.892 50.601 1.00 69.25 87 ASP A CA 1
ATOM 676 C C . ASP A 1 87 ? -36.988 -8.892 49.072 1.00 69.25 87 ASP A C 1
ATOM 678 O O . ASP A 1 87 ? -35.995 -8.605 48.413 1.00 69.25 87 ASP A O 1
ATOM 682 N N . VAL A 1 88 ? -38.156 -9.128 48.465 1.00 79.44 88 VAL A N 1
ATOM 683 C CA . VAL A 1 88 ? -38.289 -9.118 46.994 1.00 79.44 88 VAL A CA 1
ATOM 684 C C . VAL A 1 88 ? -37.963 -7.755 46.391 1.00 79.44 88 VAL A C 1
ATOM 686 O O . VAL A 1 88 ? -37.241 -7.686 45.394 1.00 79.44 88 VAL A O 1
ATOM 689 N N . TYR A 1 89 ? -38.447 -6.661 46.981 1.00 79.19 89 TYR A N 1
ATOM 690 C CA . TYR A 1 89 ? -38.171 -5.315 46.467 1.00 79.19 89 TYR A CA 1
ATOM 691 C C . TYR A 1 89 ? -36.728 -4.882 46.744 1.00 79.19 89 TYR A C 1
ATOM 693 O O . TYR A 1 89 ? -36.091 -4.294 45.867 1.00 79.19 89 TYR A O 1
ATOM 701 N N . ILE A 1 90 ? -36.180 -5.233 47.911 1.00 80.56 90 ILE A N 1
ATOM 702 C CA . ILE A 1 90 ? -34.769 -4.990 48.250 1.00 80.56 90 ILE A CA 1
ATOM 703 C C . ILE A 1 90 ? -33.848 -5.790 47.315 1.00 80.56 90 ILE A C 1
ATOM 705 O O . ILE A 1 90 ? -32.888 -5.251 46.761 1.00 80.56 90 ILE A O 1
ATOM 709 N N . LYS A 1 91 ? -34.176 -7.055 47.046 1.00 82.50 91 LYS A N 1
ATOM 710 C CA . LYS A 1 91 ? -33.446 -7.929 46.121 1.00 82.50 91 LYS A CA 1
ATOM 711 C C . LYS A 1 91 ? -33.549 -7.452 44.673 1.00 82.50 91 LYS A C 1
ATOM 713 O O . LYS A 1 91 ? -32.580 -7.508 43.925 1.00 82.50 91 LYS A O 1
ATOM 718 N N . LYS A 1 92 ? -34.706 -6.925 44.266 1.00 88.56 92 LYS A N 1
ATOM 719 C CA . LYS A 1 92 ? -34.869 -6.322 42.938 1.00 88.56 92 LYS A CA 1
ATOM 720 C C . LYS A 1 92 ? -34.033 -5.049 42.792 1.00 88.56 92 LYS A C 1
ATOM 722 O O . LYS A 1 92 ? -33.391 -4.880 41.762 1.00 88.56 92 LYS A O 1
ATOM 727 N N . SER A 1 93 ? -34.005 -4.195 43.817 1.00 88.44 93 SER A N 1
ATOM 728 C CA . SER A 1 93 ? -33.189 -2.973 43.838 1.00 88.44 93 SER A CA 1
ATOM 729 C C . SER A 1 93 ? -31.688 -3.281 43.780 1.00 88.44 93 SER A C 1
ATOM 731 O O . SER A 1 93 ? -30.971 -2.698 42.974 1.00 88.44 93 SER A O 1
ATOM 733 N N . THR A 1 94 ? -31.216 -4.257 44.560 1.00 86.19 94 THR A N 1
ATOM 734 C CA . THR A 1 94 ? -29.800 -4.678 44.566 1.00 86.19 94 THR A CA 1
ATOM 735 C C . THR A 1 94 ? -29.354 -5.273 43.233 1.00 86.19 94 THR A C 1
ATOM 737 O O . THR A 1 94 ? -28.320 -4.864 42.716 1.00 86.19 94 THR A O 1
ATOM 740 N N . ASN A 1 95 ? -30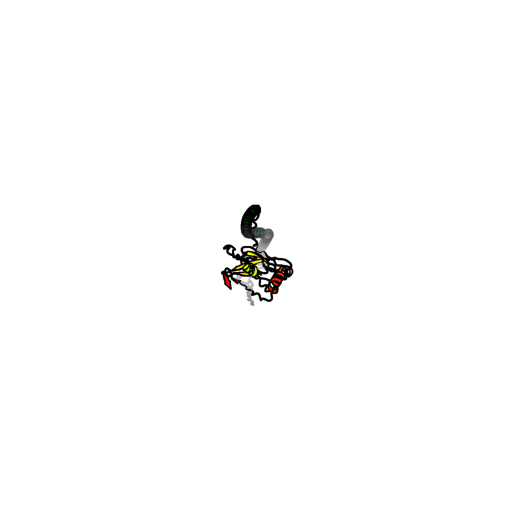.165 -6.131 42.607 1.00 89.31 95 ASN A N 1
ATOM 741 C CA . ASN A 1 95 ? -29.873 -6.624 41.256 1.00 89.31 95 ASN A CA 1
ATOM 742 C C . ASN A 1 95 ? -29.793 -5.478 40.231 1.00 89.31 95 ASN A C 1
ATOM 744 O O . ASN A 1 95 ? -28.933 -5.478 39.357 1.00 89.31 95 ASN A O 1
ATOM 748 N N . MET A 1 96 ? -30.676 -4.483 40.352 1.00 90.62 96 MET A N 1
ATOM 749 C CA . MET A 1 96 ? -30.682 -3.324 39.459 1.00 90.62 96 MET A CA 1
ATOM 750 C C . MET A 1 96 ? -29.431 -2.451 39.652 1.00 90.62 96 MET A C 1
ATOM 752 O O . MET A 1 96 ? -28.890 -1.933 38.680 1.00 90.62 96 MET A O 1
ATOM 756 N N . LEU A 1 97 ? -28.935 -2.325 40.888 1.00 92.31 97 LEU A N 1
ATOM 757 C CA . LEU A 1 97 ? -27.667 -1.653 41.192 1.00 92.31 97 LEU A CA 1
ATOM 758 C C . LEU A 1 97 ? -26.457 -2.412 40.621 1.00 92.31 97 LEU A C 1
ATOM 760 O O . LEU A 1 97 ? -25.559 -1.781 40.065 1.00 92.31 97 LEU A O 1
ATOM 764 N N . ASP A 1 98 ? -26.450 -3.744 40.686 1.00 91.19 98 ASP A N 1
ATOM 765 C CA . ASP A 1 98 ? -25.400 -4.567 40.069 1.00 91.19 98 ASP A CA 1
ATOM 766 C C . ASP A 1 98 ? -25.372 -4.415 38.539 1.00 91.19 98 ASP A C 1
ATOM 768 O O . ASP A 1 98 ? -24.295 -4.320 37.938 1.00 91.19 98 ASP A O 1
ATOM 772 N N . ASP A 1 99 ? -26.543 -4.331 37.903 1.00 94.44 99 ASP A N 1
ATOM 773 C CA . ASP A 1 99 ? -26.651 -4.055 36.470 1.00 94.44 99 ASP A CA 1
ATOM 774 C C . ASP A 1 99 ? -26.118 -2.658 36.124 1.00 94.44 99 ASP A C 1
ATOM 776 O O . ASP A 1 99 ? -25.375 -2.513 35.153 1.00 94.44 99 ASP A O 1
ATOM 780 N N . ILE A 1 100 ? -26.413 -1.638 36.940 1.00 95.00 100 ILE A N 1
ATOM 781 C CA . ILE A 1 100 ? -25.868 -0.280 36.763 1.00 95.00 100 ILE A CA 1
ATOM 782 C C . ILE A 1 100 ? -24.335 -0.301 36.818 1.00 95.00 100 ILE A C 1
ATOM 784 O O . ILE A 1 100 ? -23.686 0.223 35.911 1.00 95.00 100 ILE A O 1
ATOM 788 N N . LEU A 1 101 ? -23.745 -0.965 37.817 1.00 92.94 101 LEU A N 1
ATOM 789 C CA . LEU A 1 101 ? -22.287 -1.093 37.944 1.00 92.94 101 LEU A CA 1
ATOM 790 C C . LEU A 1 101 ? -21.663 -1.857 36.765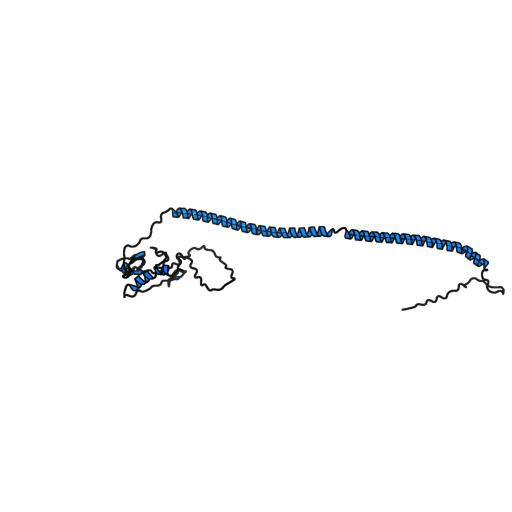 1.00 92.94 101 LEU A C 1
ATOM 792 O O . LEU A 1 101 ? -20.538 -1.574 36.340 1.00 92.94 101 LEU A O 1
ATOM 796 N N . ARG A 1 102 ? -22.377 -2.843 36.211 1.00 93.81 102 ARG A N 1
ATOM 797 C CA . ARG A 1 102 ? -21.954 -3.552 34.998 1.00 93.81 102 ARG A CA 1
ATOM 798 C C . ARG A 1 102 ? -22.018 -2.641 33.770 1.00 93.81 102 ARG A C 1
ATOM 800 O O . ARG A 1 102 ? -21.083 -2.663 32.964 1.00 93.81 102 ARG A O 1
ATOM 807 N N . PHE A 1 103 ? -23.084 -1.857 33.616 1.00 96.25 103 PHE A N 1
ATOM 808 C CA . PHE A 1 103 ? -23.224 -0.925 32.500 1.00 96.25 103 PHE A CA 1
ATOM 809 C C . PHE A 1 103 ? -22.166 0.170 32.543 1.00 96.25 103 PHE A C 1
ATOM 811 O O . PHE A 1 103 ? -21.571 0.437 31.507 1.00 96.25 103 PHE A O 1
ATOM 818 N N . GLU A 1 104 ? -21.840 0.714 33.714 1.00 95.38 104 GLU A N 1
ATOM 819 C CA . GLU A 1 104 ? -20.774 1.709 33.876 1.00 95.38 104 GLU A CA 1
ATOM 820 C C . GLU A 1 104 ? -19.432 1.203 33.316 1.00 95.38 104 GLU A C 1
ATOM 822 O O . GLU A 1 104 ? -18.798 1.863 32.492 1.00 95.38 104 GLU A O 1
ATOM 827 N N . LYS A 1 105 ? -19.043 -0.036 33.650 1.00 94.00 105 LYS A N 1
ATOM 828 C CA . LYS A 1 105 ? -17.828 -0.665 33.098 1.00 94.00 105 LYS A CA 1
ATOM 829 C C . LYS A 1 105 ? -17.893 -0.842 31.580 1.00 94.00 105 LYS A C 1
ATOM 831 O O . LYS A 1 105 ? -16.888 -0.653 30.892 1.00 94.00 105 LYS A O 1
ATOM 836 N N . SER A 1 106 ? -19.058 -1.221 31.053 1.00 94.81 106 SER A N 1
ATOM 837 C CA . SER A 1 106 ? -19.259 -1.367 29.608 1.00 94.81 106 SER A CA 1
ATOM 838 C C . SER A 1 106 ? -19.188 -0.020 28.886 1.00 94.81 106 SER A C 1
ATOM 840 O O . SER A 1 106 ? -18.587 0.050 27.818 1.00 94.81 106 SER A O 1
ATOM 842 N N . ILE A 1 107 ? -19.754 1.039 29.469 1.00 96.88 107 ILE A N 1
ATOM 843 C CA . ILE A 1 107 ? -19.743 2.401 28.923 1.00 96.88 107 ILE A CA 1
ATOM 844 C C . ILE A 1 107 ? -18.304 2.907 28.830 1.00 96.88 107 ILE A C 1
ATOM 846 O O . ILE A 1 107 ? -17.883 3.306 27.750 1.00 96.88 107 ILE A O 1
ATOM 850 N N . ILE A 1 108 ? -17.505 2.765 29.892 1.00 95.75 108 ILE A N 1
ATOM 851 C CA . ILE A 1 108 ? -16.082 3.155 29.881 1.00 95.75 108 ILE A CA 1
ATOM 852 C C . ILE A 1 108 ? -15.313 2.403 28.783 1.00 95.75 108 ILE A C 1
ATOM 854 O O . ILE A 1 108 ? -14.502 2.975 28.049 1.00 95.75 108 ILE A O 1
ATOM 858 N N . SER A 1 109 ? -15.575 1.099 28.632 1.00 92.38 109 SER A N 1
ATOM 859 C CA . SER A 1 109 ? -14.947 0.309 27.570 1.00 92.38 109 SER A CA 1
ATOM 860 C C . SER A 1 109 ? -15.368 0.777 26.173 1.00 92.38 109 SER A C 1
ATOM 862 O O . SER A 1 109 ? -14.546 0.755 25.256 1.00 92.38 109 SER A O 1
ATOM 864 N N . GLN A 1 110 ? -16.630 1.163 25.988 1.00 95.81 110 GLN A N 1
ATOM 865 C CA . GLN A 1 110 ? -17.140 1.671 24.716 1.00 95.81 110 GLN A CA 1
ATOM 866 C C . GLN A 1 110 ? -16.581 3.058 24.400 1.00 95.81 110 GLN A C 1
ATOM 868 O O . GLN A 1 110 ? -16.145 3.278 23.273 1.00 95.81 110 GLN A O 1
ATOM 873 N N . GLU A 1 111 ? -16.490 3.956 25.380 1.00 95.94 111 GLU A N 1
ATOM 874 C CA . GLU A 1 111 ? -15.845 5.263 25.218 1.00 95.94 111 GLU A CA 1
ATOM 875 C C . GLU A 1 111 ? -14.404 5.106 24.724 1.00 95.94 111 GLU A C 1
ATOM 877 O O . GLU A 1 111 ? -14.016 5.730 23.738 1.00 95.94 111 GLU A O 1
ATOM 882 N N . SER A 1 112 ? -13.628 4.186 25.311 1.00 93.88 112 SER A N 1
ATOM 883 C CA . SER A 1 112 ? -12.265 3.893 24.842 1.00 93.88 112 SER A CA 1
ATOM 884 C C . SER A 1 112 ? -12.219 3.433 23.379 1.00 93.88 112 SER A C 1
ATOM 886 O O . SER A 1 112 ? -11.295 3.787 22.641 1.00 93.88 112 SER A O 1
ATOM 888 N N . GLN A 1 113 ? -13.201 2.644 22.935 1.00 96.12 113 GLN A N 1
ATOM 889 C CA . GLN A 1 113 ? -13.296 2.221 21.536 1.00 96.12 113 GLN A CA 1
ATOM 890 C C . GLN A 1 113 ? -13.659 3.386 20.613 1.00 96.12 113 GLN A C 1
ATOM 892 O O . GLN A 1 113 ? -13.059 3.515 19.546 1.00 96.12 113 GLN A O 1
ATOM 897 N N . ILE A 1 114 ? -14.588 4.248 21.031 1.00 97.25 114 ILE A N 1
ATOM 898 C CA . ILE A 1 114 ? -14.991 5.441 20.281 1.00 97.25 114 ILE A CA 1
ATOM 899 C C . ILE A 1 114 ? -13.790 6.372 20.082 1.00 97.25 114 ILE A C 1
ATOM 901 O O . ILE A 1 114 ? -13.522 6.763 18.947 1.00 97.25 114 ILE A O 1
ATO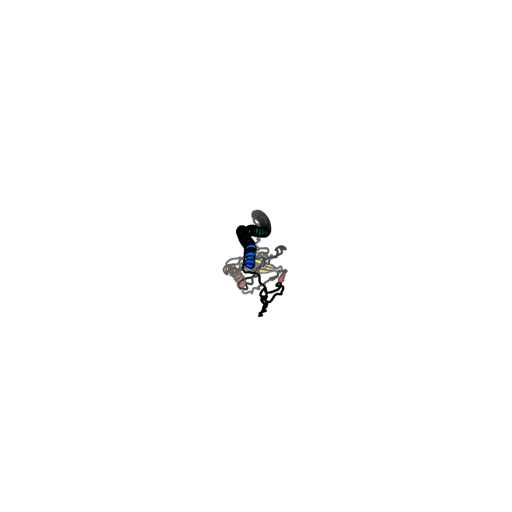M 905 N N . TYR A 1 115 ? -13.004 6.632 21.132 1.00 95.88 115 TYR A N 1
ATOM 906 C CA . TYR A 1 115 ? -11.796 7.459 21.032 1.00 95.88 115 TYR A CA 1
ATOM 907 C C . TYR A 1 115 ? -10.786 6.915 20.010 1.00 95.88 115 TYR A C 1
ATOM 909 O O . TYR A 1 115 ? -10.257 7.671 19.197 1.00 95.88 115 TYR A O 1
ATOM 917 N N . LYS A 1 116 ? -10.553 5.595 19.983 1.00 95.38 116 LYS A N 1
ATOM 918 C CA . LYS A 1 116 ? -9.650 4.964 18.996 1.00 95.38 116 LYS A CA 1
ATOM 919 C C . LYS A 1 116 ? -10.168 5.082 17.563 1.00 95.38 116 LYS A C 1
ATOM 921 O O . LYS A 1 116 ? -9.387 5.247 16.622 1.00 95.38 116 LYS A O 1
ATOM 926 N N . LEU A 1 117 ? -11.482 4.954 17.386 1.00 94.94 117 LEU A N 1
ATOM 927 C CA . LEU A 1 117 ? -12.110 5.112 16.078 1.00 94.94 117 LEU A CA 1
ATOM 928 C C . LEU A 1 117 ? -12.028 6.564 15.601 1.00 94.94 117 LEU A C 1
ATOM 930 O O . LEU A 1 117 ? -11.698 6.775 14.438 1.00 94.94 117 LEU A O 1
ATOM 934 N N . GLN A 1 118 ? -12.235 7.547 16.481 1.00 96.62 118 GLN A N 1
ATOM 935 C CA . GLN A 1 118 ? -12.043 8.965 16.156 1.00 96.62 118 GLN A CA 1
ATOM 936 C C . GLN A 1 118 ? -10.611 9.259 15.711 1.00 96.62 118 GLN A C 1
ATOM 938 O O . GLN A 1 118 ? -10.420 9.836 14.648 1.00 96.62 118 GLN A O 1
ATOM 943 N N . GLU A 1 119 ? -9.604 8.777 16.441 1.00 96.44 119 GLU A N 1
ATOM 944 C CA . GLU A 1 119 ? -8.201 8.961 16.048 1.00 96.44 119 GLU A CA 1
ATOM 945 C C . GLU A 1 119 ? -7.907 8.358 14.662 1.00 96.44 119 GLU A C 1
ATOM 947 O O . GLU A 1 119 ? -7.197 8.943 13.838 1.00 96.44 119 GLU A O 1
ATOM 952 N N . SER A 1 120 ? -8.495 7.195 14.370 1.00 93.56 120 SER A N 1
ATOM 953 C CA . SER A 1 120 ? -8.367 6.552 13.060 1.00 93.56 120 SER A CA 1
ATOM 954 C C . SER A 1 120 ? -9.060 7.351 11.951 1.00 93.56 120 SER A C 1
ATOM 956 O O . SER A 1 120 ? -8.531 7.432 10.842 1.00 93.56 120 SER A O 1
ATOM 958 N N . ILE A 1 121 ? -10.220 7.952 12.233 1.00 96.69 121 ILE A N 1
ATOM 959 C CA . ILE A 1 121 ? -10.933 8.835 11.302 1.00 96.69 121 ILE A CA 1
ATOM 960 C C . ILE A 1 121 ? -10.100 10.092 11.031 1.00 96.69 121 ILE A C 1
ATOM 962 O O . ILE A 1 121 ? -9.816 10.362 9.867 1.00 96.69 121 ILE A O 1
ATOM 966 N N . ASP A 1 122 ? -9.608 10.776 12.065 1.00 96.38 122 ASP A N 1
ATOM 967 C CA . ASP A 1 122 ? -8.773 11.980 11.932 1.00 96.38 122 ASP A CA 1
ATOM 968 C C . ASP A 1 122 ? -7.494 11.700 11.129 1.00 96.38 122 ASP A C 1
ATOM 970 O O . ASP A 1 122 ? -7.057 12.494 10.289 1.00 96.38 122 ASP A O 1
ATOM 974 N N . SER A 1 123 ? -6.874 10.541 11.366 1.00 96.00 123 SER A N 1
ATOM 975 C CA . SER A 1 123 ? -5.714 10.081 10.601 1.00 96.00 123 SER A CA 1
ATOM 976 C C . SER A 1 123 ? -6.068 9.844 9.129 1.00 96.00 123 SER A C 1
ATOM 978 O O . SER A 1 123 ? -5.354 10.301 8.232 1.00 96.00 123 SER A O 1
ATOM 980 N N . ASN A 1 124 ? -7.196 9.186 8.854 1.00 93.94 124 ASN A N 1
ATOM 981 C CA . ASN A 1 124 ? -7.666 8.963 7.490 1.00 93.94 124 ASN A CA 1
ATOM 982 C C . ASN A 1 124 ? -8.024 10.275 6.777 1.00 93.94 124 ASN A C 1
ATOM 984 O O . ASN A 1 124 ? -7.663 10.434 5.612 1.00 93.94 124 ASN A O 1
ATOM 988 N N . GLU A 1 125 ? -8.643 11.242 7.456 1.00 95.81 125 GLU A N 1
ATOM 989 C CA . GLU A 1 125 ? -8.931 12.566 6.893 1.00 95.81 125 GLU A CA 1
ATOM 990 C C . GLU A 1 125 ? -7.651 13.311 6.499 1.00 95.81 125 GLU A C 1
ATOM 992 O O . GLU A 1 125 ? -7.556 13.848 5.391 1.00 95.81 125 GLU A O 1
ATOM 997 N N . LYS A 1 126 ? -6.613 13.272 7.347 1.00 95.44 126 LYS A N 1
ATOM 998 C CA . LYS A 1 126 ? -5.292 13.833 7.015 1.00 95.44 126 LYS A CA 1
ATOM 999 C C . LYS A 1 126 ? -4.687 13.169 5.777 1.00 95.44 126 LYS A C 1
ATOM 1001 O O . LYS A 1 126 ? -4.162 13.863 4.906 1.00 95.44 126 LYS A O 1
ATOM 1006 N N . ARG A 1 127 ? -4.797 11.842 5.649 1.00 93.44 127 ARG A N 1
ATOM 1007 C CA . ARG A 1 127 ? -4.333 11.112 4.453 1.00 93.44 127 ARG A CA 1
ATOM 1008 C C . ARG A 1 127 ? -5.144 11.482 3.215 1.00 93.44 127 ARG A C 1
ATOM 1010 O O . ARG A 1 127 ? -4.568 11.628 2.141 1.00 93.44 127 ARG A O 1
ATOM 1017 N N . MET A 1 128 ? -6.453 11.690 3.351 1.00 95.44 128 MET A N 1
ATOM 1018 C CA . MET A 1 128 ? -7.293 12.171 2.252 1.00 95.44 128 MET A CA 1
ATOM 1019 C C . MET A 1 128 ? -6.890 13.576 1.797 1.00 95.44 128 MET A C 1
ATOM 1021 O O . MET A 1 128 ? -6.859 13.831 0.595 1.00 95.44 128 MET A O 1
ATOM 1025 N N . LEU A 1 129 ? -6.547 14.477 2.721 1.00 93.94 129 LEU A N 1
ATOM 1026 C CA . LEU A 1 129 ? -6.025 15.804 2.381 1.00 93.94 129 LEU A CA 1
ATOM 1027 C C . LEU A 1 129 ? -4.689 15.713 1.636 1.00 93.94 129 LEU A C 1
ATOM 1029 O O . LEU A 1 129 ? -4.532 16.348 0.595 1.00 93.94 129 LEU A O 1
ATOM 1033 N N . GLN A 1 130 ? -3.765 14.871 2.107 1.00 92.19 130 GLN A N 1
ATOM 1034 C CA . GLN A 1 130 ? -2.498 14.622 1.411 1.00 92.19 130 GLN A CA 1
ATOM 1035 C C . GLN A 1 130 ? -2.717 14.070 -0.001 1.00 92.19 130 GLN A C 1
ATOM 1037 O O . GLN A 1 130 ? -2.109 14.554 -0.952 1.00 92.19 130 GLN A O 1
ATOM 1042 N N . LEU A 1 131 ? -3.620 13.098 -0.158 1.00 90.12 131 LEU A N 1
ATOM 1043 C CA . LEU A 1 131 ? -3.970 12.531 -1.462 1.00 90.12 131 LEU A CA 1
ATOM 1044 C C . LEU A 1 131 ? -4.557 13.592 -2.398 1.00 90.12 131 LEU A C 1
ATOM 1046 O O . LEU A 1 131 ? -4.127 13.688 -3.544 1.00 90.12 131 LEU A O 1
ATOM 1050 N N . LYS A 1 132 ? -5.481 14.432 -1.914 1.00 92.69 132 LYS A N 1
ATOM 1051 C CA . LYS A 1 132 ? -6.040 15.549 -2.697 1.00 92.69 132 LYS A CA 1
ATOM 1052 C C . LYS A 1 132 ? -4.951 16.513 -3.163 1.00 92.69 132 LYS A C 1
ATOM 1054 O O . LYS A 1 132 ? -4.949 16.921 -4.320 1.00 92.69 132 LYS A O 1
ATOM 1059 N N . GLN A 1 133 ? -4.007 16.847 -2.288 1.00 92.06 133 GLN A N 1
ATOM 1060 C CA . GLN A 1 133 ? -2.892 17.723 -2.632 1.00 92.06 133 GLN A CA 1
ATOM 1061 C C . GLN A 1 133 ? -1.956 17.083 -3.666 1.00 92.06 133 GLN A C 1
ATOM 1063 O O . GLN A 1 133 ? -1.510 17.751 -4.596 1.00 92.06 133 GLN A O 1
ATOM 1068 N N . MET A 1 134 ? -1.703 15.779 -3.547 1.00 84.69 134 MET A N 1
ATOM 1069 C CA . MET A 1 134 ? -0.881 15.033 -4.498 1.00 84.69 134 MET A CA 1
ATOM 1070 C C . MET A 1 134 ? -1.542 14.934 -5.879 1.00 84.69 134 MET A C 1
ATOM 1072 O O . MET A 1 134 ? -0.851 15.064 -6.885 1.00 84.69 134 MET A O 1
ATOM 1076 N N . ILE A 1 135 ? -2.870 14.780 -5.932 1.00 88.25 135 ILE A N 1
ATOM 1077 C CA . ILE A 1 135 ? -3.644 14.815 -7.181 1.00 88.25 135 ILE A CA 1
ATOM 1078 C C . ILE A 1 135 ? -3.518 16.183 -7.858 1.00 88.25 135 ILE A C 1
ATOM 1080 O O . ILE A 1 135 ? -3.215 16.235 -9.045 1.00 88.25 135 ILE A O 1
ATOM 1084 N N . LEU A 1 136 ? -3.682 17.283 -7.112 1.00 87.81 136 LEU A N 1
ATOM 1085 C CA . LEU A 1 136 ? -3.528 18.637 -7.664 1.00 87.81 136 LEU A CA 1
ATOM 1086 C C . LEU A 1 136 ? -2.115 18.878 -8.213 1.00 87.81 136 LEU A C 1
ATOM 1088 O O . LEU A 1 136 ? -1.959 19.471 -9.278 1.00 87.81 136 LEU A O 1
ATOM 1092 N N . ASN A 1 137 ? -1.089 18.390 -7.511 1.00 85.00 137 ASN A N 1
ATOM 1093 C CA . ASN A 1 137 ? 0.294 18.467 -7.980 1.00 85.00 137 ASN A CA 1
ATOM 1094 C C . ASN A 1 137 ? 0.500 17.663 -9.274 1.00 85.00 137 ASN A C 1
ATOM 1096 O O . ASN A 1 137 ? 1.106 18.150 -10.226 1.00 85.00 137 ASN A O 1
ATOM 1100 N N . LEU A 1 138 ? -0.039 16.443 -9.336 1.00 79.06 138 LEU A N 1
ATOM 1101 C CA . LEU A 1 138 ? 0.054 15.600 -10.526 1.00 79.06 138 LEU A CA 1
ATOM 1102 C C . LEU A 1 138 ? -0.654 16.243 -11.728 1.00 79.06 138 LEU A C 1
ATOM 1104 O O . LEU A 1 138 ? -0.106 16.261 -12.825 1.00 79.06 138 LEU A O 1
ATOM 1108 N N . GLU A 1 139 ? -1.834 16.826 -11.517 1.00 81.75 139 GLU A N 1
ATOM 1109 C CA . GLU A 1 139 ? -2.583 17.521 -12.565 1.00 81.75 139 GLU A CA 1
ATOM 1110 C C . GLU A 1 139 ? -1.810 18.726 -13.123 1.00 81.75 139 GLU A C 1
ATOM 1112 O O . GLU A 1 139 ? -1.853 18.987 -14.324 1.00 81.75 139 GLU A O 1
ATOM 1117 N N . GLN A 1 140 ? -1.061 19.442 -12.279 1.00 84.06 140 GLN A N 1
ATOM 1118 C CA . GLN A 1 140 ? -0.168 20.509 -12.735 1.00 84.06 140 GLN A CA 1
ATOM 1119 C C . GLN A 1 140 ? 1.001 19.966 -13.561 1.00 84.06 140 GLN A C 1
ATOM 1121 O O . GLN A 1 140 ? 1.289 20.505 -14.628 1.00 84.06 140 GLN A O 1
ATOM 1126 N N . MET A 1 141 ? 1.632 18.880 -13.112 1.00 72.19 141 MET A N 1
ATOM 1127 C CA . MET A 1 141 ? 2.743 18.241 -13.825 1.00 72.19 141 MET A CA 1
ATOM 1128 C C . MET A 1 141 ? 2.320 17.720 -15.206 1.00 72.19 141 MET A C 1
ATOM 1130 O O . MET A 1 141 ? 3.065 17.859 -16.171 1.00 72.19 141 MET A O 1
ATOM 1134 N N . CYS A 1 142 ? 1.102 17.188 -15.331 1.00 75.12 142 CYS A N 1
ATOM 1135 C CA . CYS A 1 142 ? 0.571 16.665 -16.592 1.00 75.12 142 CYS A CA 1
ATOM 1136 C C . CYS A 1 142 ? 0.159 17.743 -17.613 1.00 75.12 142 CYS A C 1
ATOM 1138 O O . CYS A 1 142 ? -0.182 17.396 -18.742 1.00 75.12 142 CYS A O 1
ATOM 1140 N N . LYS A 1 143 ? 0.169 19.036 -17.253 1.00 80.00 143 LYS A N 1
ATOM 1141 C CA . LYS A 1 143 ? -0.099 20.137 -18.200 1.00 80.00 143 LYS A CA 1
ATOM 1142 C C . LYS A 1 143 ? 1.126 20.539 -19.017 1.00 80.00 143 LYS A C 1
ATOM 1144 O O . LYS A 1 143 ? 0.962 21.208 -20.037 1.00 80.00 143 LYS A O 1
ATOM 1149 N N . LEU A 1 144 ? 2.330 20.160 -18.588 1.00 70.31 144 LEU A N 1
ATOM 1150 C CA . LEU A 1 144 ? 3.531 20.373 -19.384 1.00 70.31 144 LEU A CA 1
ATOM 1151 C C . LEU A 1 144 ? 3.664 19.239 -20.411 1.00 70.31 144 LEU A C 1
ATOM 1153 O O . LEU A 1 144 ? 3.570 18.070 -20.030 1.00 70.31 144 LEU A O 1
ATOM 1157 N N . PRO A 1 145 ? 3.878 19.549 -21.704 1.00 67.81 145 PRO A N 1
ATOM 1158 C CA . PRO A 1 145 ? 4.200 18.520 -22.679 1.00 67.81 145 PRO A CA 1
ATOM 1159 C C . PRO A 1 145 ? 5.506 17.842 -22.263 1.00 67.81 145 PRO A C 1
ATOM 1161 O O . PRO A 1 145 ? 6.474 18.512 -21.900 1.00 67.81 145 PRO A O 1
ATOM 1164 N N . CYS A 1 146 ? 5.525 16.511 -22.296 1.00 64.56 146 CYS A N 1
ATOM 1165 C CA . CYS A 1 146 ? 6.743 15.756 -22.050 1.00 64.56 146 CYS A CA 1
ATOM 1166 C C . CYS A 1 146 ? 7.767 16.119 -23.132 1.00 64.56 146 CYS A C 1
ATOM 1168 O O . CYS A 1 146 ? 7.480 15.990 -24.323 1.00 64.56 146 CYS A O 1
ATOM 1170 N N . GLU A 1 147 ? 8.941 16.596 -22.727 1.00 61.41 147 GLU A N 1
ATOM 1171 C CA . GLU A 1 147 ? 10.055 16.796 -23.647 1.00 61.41 147 GLU A CA 1
ATOM 1172 C C . GLU A 1 147 ? 10.579 15.415 -24.049 1.00 61.41 147 GLU A C 1
ATOM 1174 O O . GLU A 1 147 ? 10.934 14.606 -23.189 1.00 61.41 147 GLU A O 1
ATOM 1179 N N . ASP A 1 148 ? 10.553 15.114 -25.346 1.00 59.44 148 ASP A N 1
ATOM 1180 C CA . ASP A 1 148 ? 10.982 13.817 -25.862 1.00 59.44 148 ASP A CA 1
ATOM 1181 C C . ASP A 1 148 ? 12.515 13.742 -25.780 1.00 59.44 148 ASP A C 1
ATOM 1183 O O . ASP A 1 148 ? 13.248 14.184 -26.665 1.00 59.44 148 ASP A O 1
ATOM 1187 N N . THR A 1 149 ? 13.025 13.257 -24.647 1.00 64.19 149 THR A N 1
ATOM 1188 C CA . THR A 1 149 ? 14.466 13.155 -24.362 1.00 64.19 149 THR A CA 1
ATOM 1189 C C . THR A 1 149 ? 15.138 12.003 -25.113 1.00 64.19 149 THR A C 1
ATOM 1191 O O . THR A 1 149 ? 16.358 11.828 -25.026 1.00 64.19 149 THR A O 1
ATOM 1194 N N . VAL A 1 150 ? 14.374 11.214 -25.876 1.00 66.06 150 VAL A N 1
ATOM 1195 C CA . VAL A 1 150 ? 14.851 10.007 -26.551 1.00 66.06 150 VAL A CA 1
ATOM 1196 C C . VAL A 1 150 ? 15.650 10.366 -27.805 1.00 66.06 150 VAL A C 1
ATOM 1198 O O . VAL A 1 150 ? 15.156 10.373 -28.931 1.00 66.06 150 VAL A O 1
ATOM 1201 N N . LYS A 1 151 ? 16.945 10.637 -27.624 1.00 76.62 151 LYS A N 1
ATOM 1202 C CA . LYS A 1 151 ? 17.892 10.801 -28.734 1.00 76.62 151 LYS A CA 1
ATOM 1203 C C . LYS A 1 151 ? 18.258 9.437 -29.312 1.00 76.62 151 LYS A C 1
ATOM 1205 O O . LYS A 1 151 ? 19.173 8.771 -28.830 1.00 76.62 151 LYS A O 1
ATOM 1210 N N . ILE A 1 152 ? 17.540 9.023 -30.353 1.00 83.81 152 ILE A N 1
ATOM 1211 C CA . ILE A 1 152 ? 17.914 7.848 -31.144 1.00 83.81 152 ILE A CA 1
ATOM 1212 C C . ILE A 1 152 ? 19.105 8.215 -32.025 1.00 83.81 152 ILE A C 1
ATOM 1214 O O . ILE A 1 152 ? 19.080 9.203 -32.761 1.00 83.81 152 ILE A O 1
ATOM 1218 N N . GLN A 1 153 ? 20.152 7.404 -31.956 1.00 86.94 153 GLN A N 1
ATOM 1219 C CA . GLN A 1 153 ? 21.360 7.613 -32.734 1.00 86.94 153 GLN A CA 1
ATOM 1220 C C . GLN A 1 153 ? 21.137 7.200 -34.195 1.00 86.94 153 GLN A C 1
ATOM 1222 O O . GLN A 1 153 ? 20.447 6.225 -34.493 1.00 86.94 153 GLN A O 1
ATOM 1227 N N . THR A 1 154 ? 21.729 7.947 -35.127 1.00 87.06 154 THR A N 1
ATOM 1228 C CA . THR A 1 154 ? 21.492 7.780 -36.574 1.00 87.06 154 THR A CA 1
ATOM 1229 C C . THR A 1 154 ? 22.330 6.672 -37.213 1.00 87.06 154 THR A C 1
ATOM 1231 O O . THR A 1 154 ? 22.000 6.197 -38.301 1.00 87.06 154 THR A O 1
ATOM 1234 N N . VAL A 1 155 ? 23.416 6.247 -36.559 1.00 90.50 155 VAL A N 1
ATOM 1235 C CA . VAL A 1 155 ? 24.296 5.179 -37.053 1.00 90.50 155 VAL A CA 1
ATOM 1236 C C . VAL A 1 155 ? 23.581 3.834 -36.939 1.00 90.50 155 VAL A C 1
ATOM 1238 O O . VAL A 1 155 ? 22.991 3.512 -35.915 1.00 90.50 155 VAL A O 1
ATOM 1241 N N . THR A 1 156 ? 23.651 3.023 -37.991 1.00 92.62 156 THR A N 1
ATOM 1242 C CA . THR A 1 156 ? 22.963 1.729 -38.072 1.00 92.62 156 THR A CA 1
ATOM 1243 C C . THR A 1 156 ? 23.913 0.621 -38.530 1.00 92.62 156 THR A C 1
ATOM 1245 O O . THR A 1 156 ? 24.867 0.838 -39.291 1.00 92.62 156 THR A O 1
ATOM 1248 N N . GLY A 1 157 ? 23.670 -0.595 -38.045 1.00 92.25 157 GLY A N 1
ATOM 1249 C CA . GLY A 1 157 ? 24.485 -1.770 -38.329 1.00 92.25 157 GLY A CA 1
ATOM 1250 C C . GLY A 1 157 ? 23.731 -3.078 -38.143 1.00 92.25 157 GLY A C 1
ATOM 1251 O O . GLY A 1 157 ? 22.552 -3.091 -37.795 1.00 92.25 157 GLY A O 1
ATOM 1252 N N . LYS A 1 158 ? 24.413 -4.195 -38.402 1.00 91.62 158 LYS A N 1
ATOM 1253 C CA . LYS A 1 158 ? 23.840 -5.537 -38.182 1.00 91.62 158 LYS A CA 1
ATOM 1254 C C . LYS A 1 158 ? 23.676 -5.877 -36.695 1.00 91.62 158 LYS A C 1
ATOM 1256 O O . LYS A 1 158 ? 22.753 -6.592 -36.328 1.00 91.62 158 LYS A O 1
ATOM 1261 N N . ASP A 1 159 ? 24.564 -5.351 -35.859 1.00 92.19 159 ASP A N 1
ATOM 1262 C CA . ASP A 1 159 ? 24.591 -5.468 -34.401 1.00 92.19 159 ASP A CA 1
ATOM 1263 C C . ASP A 1 159 ? 25.343 -4.260 -33.809 1.00 92.19 159 ASP A C 1
ATOM 1265 O O . ASP A 1 159 ? 25.887 -3.436 -34.552 1.00 92.19 159 ASP A O 1
ATOM 1269 N N . CYS A 1 160 ? 25.377 -4.133 -32.480 1.00 92.94 160 CYS A N 1
ATOM 1270 C CA . CYS A 1 160 ? 26.063 -3.016 -31.824 1.00 92.94 160 CYS A CA 1
ATOM 1271 C C . CYS A 1 160 ? 27.582 -3.000 -32.065 1.00 92.94 160 CYS A C 1
ATOM 1273 O O . CYS A 1 160 ? 28.179 -1.927 -32.059 1.00 92.94 160 CYS A O 1
ATOM 1275 N N . GLN A 1 161 ? 28.212 -4.144 -32.347 1.00 92.56 161 GLN A N 1
ATOM 1276 C CA . GLN A 1 161 ? 29.638 -4.179 -32.674 1.00 92.56 161 GLN A CA 1
ATOM 1277 C C . GLN A 1 161 ? 29.900 -3.582 -34.063 1.00 92.56 161 GLN A C 1
ATOM 1279 O O . GLN A 1 161 ? 30.853 -2.832 -34.252 1.00 92.56 161 GLN A O 1
ATOM 1284 N N . ASP A 1 162 ? 29.041 -3.861 -35.042 1.00 92.62 162 ASP A N 1
ATOM 1285 C CA . ASP A 1 162 ? 29.094 -3.231 -36.363 1.00 92.62 162 ASP A CA 1
ATOM 1286 C C . ASP A 1 162 ? 28.811 -1.724 -36.289 1.00 92.62 162 ASP A C 1
ATOM 1288 O O . ASP A 1 162 ? 29.444 -0.937 -36.991 1.00 92.62 162 ASP A O 1
ATOM 1292 N N . VAL A 1 163 ? 27.906 -1.305 -35.399 1.00 93.56 163 VAL A N 1
ATOM 1293 C CA . VAL A 1 163 ? 27.674 0.118 -35.104 1.00 93.56 163 VAL A CA 1
ATOM 1294 C C . VAL A 1 163 ? 28.935 0.768 -34.516 1.00 93.56 163 VAL A C 1
ATOM 1296 O O . VAL A 1 163 ? 29.323 1.846 -34.973 1.00 93.56 163 VAL A O 1
ATOM 1299 N N . ALA A 1 164 ? 29.620 0.109 -33.576 1.00 93.12 164 ALA A N 1
ATOM 1300 C CA . ALA A 1 164 ? 30.886 0.590 -33.018 1.00 93.12 164 ALA A CA 1
ATOM 1301 C C . ALA A 1 164 ? 31.980 0.713 -34.093 1.00 93.12 164 ALA A C 1
ATOM 1303 O O . ALA A 1 164 ? 32.645 1.747 -34.196 1.00 93.12 164 ALA A O 1
ATOM 1304 N N . ASN A 1 165 ? 32.092 -0.286 -34.976 1.00 92.88 165 ASN A N 1
ATOM 1305 C CA . ASN A 1 165 ? 33.039 -0.284 -36.096 1.00 92.88 165 ASN A CA 1
ATOM 1306 C C . ASN A 1 165 ? 32.783 0.863 -37.091 1.00 92.88 165 ASN A C 1
ATOM 1308 O O . ASN A 1 165 ? 33.717 1.359 -37.718 1.00 92.88 165 ASN A O 1
ATOM 1312 N N . LYS A 1 166 ? 31.528 1.312 -37.225 1.00 92.56 166 LYS A N 1
ATOM 1313 C CA . LYS A 1 166 ? 31.123 2.452 -38.068 1.00 92.56 166 LYS A CA 1
ATOM 1314 C C . LYS A 1 166 ? 31.279 3.815 -37.385 1.00 92.56 166 LYS A C 1
ATOM 1316 O O . LYS A 1 166 ? 30.914 4.830 -37.972 1.00 92.56 166 LYS A O 1
ATOM 1321 N N . GLY A 1 167 ? 31.825 3.854 -36.169 1.00 90.19 167 GLY A N 1
ATOM 1322 C CA . GLY A 1 167 ? 32.099 5.087 -35.431 1.00 90.19 167 GLY A CA 1
ATOM 1323 C C . GLY A 1 167 ? 31.068 5.446 -34.358 1.00 90.19 167 GLY A C 1
ATOM 1324 O O . GLY A 1 167 ? 31.159 6.534 -33.790 1.00 90.19 167 GLY A O 1
ATOM 1325 N N . GLY A 1 168 ? 30.117 4.560 -34.040 1.00 90.75 168 GLY A N 1
ATOM 1326 C CA . GLY A 1 168 ? 29.222 4.730 -32.893 1.00 90.75 168 GLY A CA 1
ATOM 1327 C C . GLY A 1 168 ? 29.980 4.561 -31.574 1.00 90.75 168 GLY A C 1
ATOM 1328 O O . GLY A 1 168 ? 30.269 3.442 -31.170 1.00 90.75 168 GLY A O 1
ATOM 1329 N N . ARG A 1 169 ? 30.328 5.670 -30.910 1.00 88.69 169 ARG A N 1
ATOM 1330 C CA . ARG A 1 169 ? 31.141 5.665 -29.674 1.00 88.69 169 ARG A CA 1
ATOM 1331 C C . ARG A 1 169 ? 30.351 5.906 -28.391 1.00 88.69 169 ARG A C 1
ATOM 1333 O O . ARG A 1 169 ? 30.891 5.727 -27.309 1.00 88.69 169 ARG A O 1
ATOM 1340 N N . THR A 1 170 ? 29.104 6.348 -28.495 1.00 90.38 170 THR A N 1
ATOM 1341 C CA . THR A 1 170 ? 28.268 6.685 -27.337 1.00 90.38 170 THR A CA 1
ATOM 1342 C C . THR A 1 170 ? 27.290 5.558 -27.049 1.00 90.38 170 THR A C 1
ATOM 1344 O O . THR A 1 170 ? 26.574 5.138 -27.957 1.00 90.38 170 THR A O 1
ATOM 1347 N N . SER A 1 171 ? 27.213 5.090 -25.805 1.00 91.00 171 SER A N 1
ATOM 1348 C CA . SER A 1 171 ? 26.144 4.175 -25.389 1.00 91.00 171 SER A CA 1
ATOM 1349 C C . SER A 1 171 ? 24.776 4.844 -25.532 1.00 91.00 171 SER A C 1
ATOM 1351 O O . SER A 1 171 ? 24.658 6.061 -25.378 1.00 91.00 171 SER A O 1
ATOM 1353 N N . GLY A 1 172 ? 23.753 4.071 -25.886 1.00 89.44 172 GLY A N 1
ATOM 1354 C CA . GLY A 1 172 ? 22.410 4.603 -26.099 1.00 89.44 172 GLY A CA 1
ATOM 1355 C C . GLY A 1 172 ? 21.575 3.766 -27.056 1.00 89.44 172 GLY A C 1
ATOM 1356 O O . GLY A 1 172 ? 21.855 2.591 -27.299 1.00 89.44 172 GLY A O 1
ATOM 1357 N N . LEU A 1 173 ? 20.532 4.384 -27.607 1.00 90.62 173 LEU A N 1
ATOM 1358 C CA . LEU A 1 173 ? 19.562 3.712 -28.465 1.00 90.62 173 LEU A CA 1
ATOM 1359 C C . LEU A 1 173 ? 19.963 3.771 -29.936 1.00 90.62 173 LEU A C 1
ATOM 1361 O O . LEU A 1 173 ? 20.161 4.853 -30.492 1.00 90.62 173 LEU A O 1
ATOM 1365 N N . TYR A 1 174 ? 20.018 2.601 -30.567 1.00 92.62 174 TYR A N 1
ATOM 1366 C CA . TYR A 1 174 ? 20.385 2.430 -31.969 1.00 92.62 174 TYR A CA 1
ATOM 1367 C C . TYR A 1 174 ? 19.406 1.496 -32.678 1.00 92.62 174 TYR A C 1
ATOM 1369 O O . TYR A 1 174 ? 18.875 0.554 -32.086 1.00 92.62 174 TYR A O 1
ATOM 1377 N N . PHE A 1 175 ? 19.206 1.718 -33.975 1.00 93.25 175 PHE A N 1
ATOM 1378 C CA . PHE A 1 175 ? 18.523 0.755 -34.835 1.00 93.25 175 PHE A CA 1
ATOM 1379 C C . PHE A 1 175 ? 19.524 -0.226 -35.439 1.00 93.25 175 PHE A C 1
ATOM 1381 O O . PHE A 1 175 ? 20.448 0.174 -36.156 1.00 93.25 175 PHE A O 1
ATOM 1388 N N . ILE A 1 176 ? 19.288 -1.519 -35.214 1.00 94.12 176 ILE A N 1
ATOM 1389 C CA . ILE A 1 176 ? 20.055 -2.587 -35.854 1.00 94.12 176 ILE A CA 1
ATOM 1390 C C . ILE A 1 176 ? 19.181 -3.406 -36.798 1.00 94.12 176 ILE A C 1
ATOM 1392 O O . ILE A 1 176 ? 17.973 -3.558 -36.595 1.00 94.12 176 ILE A O 1
ATOM 1396 N N . LYS A 1 177 ? 19.806 -3.950 -37.842 1.00 94.69 177 LYS A N 1
ATOM 1397 C CA . LYS A 1 177 ? 19.164 -4.851 -38.800 1.00 94.69 177 LYS A CA 1
ATOM 1398 C C . LYS A 1 177 ? 20.040 -6.083 -39.047 1.00 94.69 177 LYS A C 1
ATOM 1400 O O . LYS A 1 177 ? 20.911 -6.043 -39.919 1.00 94.69 177 LYS A O 1
ATOM 1405 N N . PRO A 1 178 ? 19.804 -7.184 -38.313 1.00 92.88 178 PRO A N 1
ATOM 1406 C CA . PRO A 1 178 ? 20.472 -8.456 -38.559 1.00 92.88 178 PRO A CA 1
ATOM 1407 C C . PRO A 1 178 ? 20.287 -8.957 -39.995 1.00 92.88 178 PRO A C 1
ATOM 1409 O O . PRO A 1 178 ? 19.263 -8.695 -40.624 1.00 92.88 178 PRO A O 1
ATOM 1412 N N . LEU A 1 179 ? 21.237 -9.745 -40.509 1.00 89.06 179 LEU A N 1
ATOM 1413 C CA . LEU A 1 179 ? 21.252 -10.174 -41.923 1.00 89.06 179 LEU A CA 1
ATOM 1414 C C . LEU A 1 179 ? 19.989 -10.936 -42.361 1.00 89.06 179 LEU A C 1
ATOM 1416 O O . LEU A 1 179 ? 19.546 -10.804 -43.499 1.00 89.06 179 LEU A O 1
ATOM 1420 N N . LYS A 1 180 ? 19.410 -11.733 -41.457 1.00 88.31 180 LYS A N 1
ATOM 1421 C CA . LYS A 1 180 ? 18.187 -12.518 -41.699 1.00 88.31 180 LYS A CA 1
ATOM 1422 C C . LYS A 1 180 ? 16.907 -11.784 -41.276 1.00 88.31 180 LYS A C 1
ATOM 1424 O O . LYS A 1 180 ? 15.817 -12.337 -41.420 1.00 88.31 180 LYS A O 1
ATOM 1429 N N . ALA A 1 181 ? 17.015 -10.573 -40.728 1.00 90.69 181 ALA A N 1
ATOM 1430 C CA . ALA A 1 181 ? 15.867 -9.809 -40.258 1.00 90.69 181 ALA A CA 1
ATOM 1431 C C . ALA A 1 181 ? 15.180 -9.082 -41.420 1.00 90.69 181 ALA A C 1
ATOM 1433 O O . ALA A 1 181 ? 15.820 -8.403 -42.226 1.00 90.69 181 ALA A O 1
ATOM 1434 N N . LYS A 1 182 ? 13.849 -9.194 -41.486 1.00 90.00 182 LYS A N 1
ATOM 1435 C CA . LYS A 1 182 ? 13.037 -8.465 -42.473 1.00 90.00 182 LYS A CA 1
ATOM 1436 C C . LYS A 1 182 ? 13.046 -6.960 -42.189 1.00 90.00 182 LYS A C 1
ATOM 1438 O O . LYS A 1 182 ? 13.260 -6.158 -43.098 1.00 90.00 182 LYS A O 1
ATOM 1443 N N . GLU A 1 183 ? 12.899 -6.603 -40.917 1.00 91.06 183 GLU A N 1
ATOM 1444 C CA . GLU A 1 183 ? 12.786 -5.229 -40.427 1.00 91.06 183 GLU A CA 1
ATOM 1445 C C . GLU A 1 183 ? 13.909 -4.900 -39.438 1.00 91.06 183 GLU A C 1
ATOM 1447 O O . GLU A 1 183 ? 14.471 -5.789 -38.795 1.00 91.06 183 GLU A O 1
ATOM 1452 N N . GLN A 1 184 ? 14.251 -3.613 -39.345 1.00 92.69 184 GLN A N 1
ATOM 1453 C CA . GLN A 1 184 ? 15.158 -3.112 -38.314 1.00 92.69 184 GLN A CA 1
ATOM 1454 C C . GLN A 1 184 ? 14.405 -2.945 -36.994 1.00 92.69 184 GLN A C 1
ATOM 1456 O O . GLN A 1 184 ? 13.218 -2.625 -36.992 1.00 92.69 184 GLN A O 1
ATOM 1461 N N . PHE A 1 185 ? 15.095 -3.111 -35.872 1.00 93.31 185 PHE A N 1
ATOM 1462 C CA . PHE A 1 185 ? 14.501 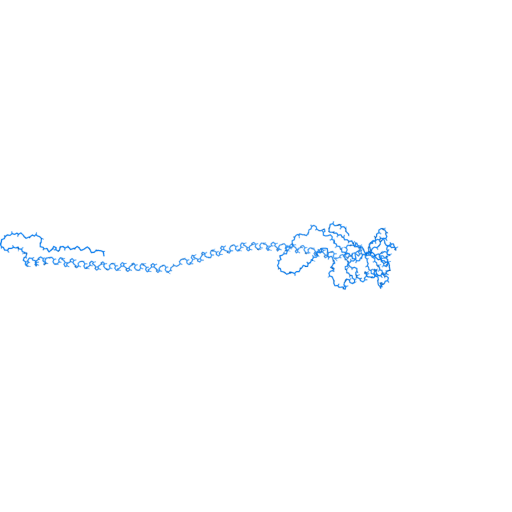-2.920 -34.553 1.00 93.31 185 PHE A CA 1
ATOM 1463 C C . PHE A 1 185 ? 15.440 -2.153 -33.625 1.00 93.31 185 PHE A C 1
ATOM 1465 O O . PHE A 1 185 ? 16.656 -2.111 -33.828 1.00 93.31 185 PHE A O 1
ATOM 1472 N N . LEU A 1 186 ? 14.840 -1.503 -32.628 1.00 90.81 186 LEU A N 1
ATOM 1473 C CA . LEU A 1 186 ? 15.545 -0.677 -31.657 1.00 90.81 186 LEU A CA 1
ATOM 1474 C C . LEU A 1 186 ? 16.219 -1.559 -30.601 1.00 90.81 186 LEU A C 1
ATOM 1476 O O . LEU A 1 186 ? 15.605 -2.497 -30.088 1.00 90.81 186 LEU A O 1
ATOM 1480 N N . VAL A 1 187 ? 17.467 -1.235 -30.276 1.00 92.50 187 VAL A N 1
ATOM 1481 C CA . VAL A 1 187 ? 18.255 -1.872 -29.216 1.00 92.50 187 VAL A CA 1
ATOM 1482 C C . VAL A 1 187 ? 19.008 -0.824 -28.410 1.00 92.50 187 VAL A C 1
ATOM 1484 O O . VAL A 1 187 ? 19.296 0.267 -28.904 1.00 92.50 187 VAL A O 1
ATOM 1487 N N . TYR A 1 188 ? 19.363 -1.182 -27.180 1.00 91.44 188 TYR A N 1
ATOM 1488 C CA . TYR A 1 188 ? 20.352 -0.440 -26.414 1.00 91.44 188 TYR A CA 1
ATOM 1489 C C . TYR A 1 188 ? 21.742 -1.027 -26.681 1.00 91.44 188 TYR A C 1
ATOM 1491 O O . TYR A 1 188 ? 21.966 -2.229 -26.486 1.00 91.44 188 TYR A O 1
ATOM 1499 N N . CYS A 1 189 ? 22.656 -0.179 -27.147 1.00 92.31 189 CYS A N 1
ATOM 1500 C CA . CYS A 1 189 ? 24.055 -0.530 -27.333 1.00 92.31 189 CYS A CA 1
ATOM 1501 C C . CYS A 1 189 ? 24.893 0.063 -26.206 1.00 92.31 189 CYS A C 1
ATOM 1503 O O . CYS A 1 189 ? 24.891 1.278 -26.000 1.00 92.31 189 CYS A O 1
ATOM 1505 N N . GLU A 1 190 ? 25.647 -0.791 -25.527 1.00 92.00 190 GLU A N 1
ATOM 1506 C CA . GLU A 1 190 ? 26.682 -0.384 -24.584 1.00 92.00 190 GLU A CA 1
ATOM 1507 C C . GLU A 1 190 ? 28.022 -0.357 -25.326 1.00 92.00 190 GLU A C 1
ATOM 1509 O O . GLU A 1 190 ? 28.520 -1.394 -25.769 1.00 92.00 190 GLU A O 1
ATOM 1514 N N . MET A 1 191 ? 28.563 0.845 -25.524 1.00 91.19 191 MET A N 1
ATOM 1515 C CA . MET A 1 191 ? 29.814 1.069 -26.242 1.00 91.19 191 MET A CA 1
ATOM 1516 C C . MET A 1 191 ? 30.944 1.340 -25.251 1.00 91.19 191 MET A C 1
ATOM 1518 O O . MET A 1 191 ? 30.843 2.237 -24.414 1.00 91.19 191 MET A O 1
ATOM 1522 N N . ASP A 1 192 ? 32.043 0.607 -25.394 1.00 88.69 192 ASP A N 1
ATOM 1523 C CA . ASP A 1 192 ? 33.256 0.811 -24.608 1.00 88.69 192 ASP A CA 1
ATOM 1524 C C . ASP A 1 192 ? 34.212 1.785 -25.316 1.00 88.69 192 ASP A C 1
ATOM 1526 O O . ASP A 1 192 ? 34.296 1.834 -26.547 1.00 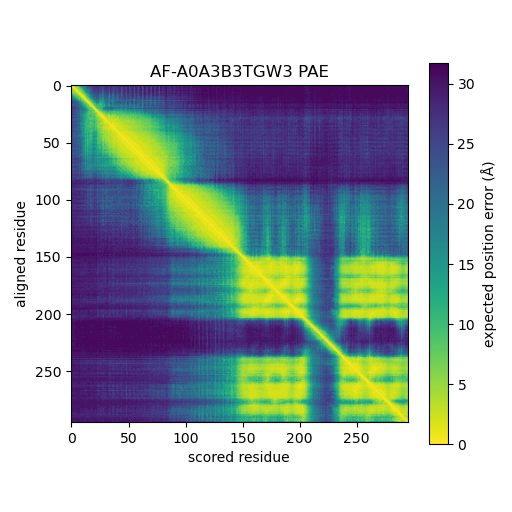88.69 192 ASP A O 1
ATOM 1530 N N . ASN A 1 193 ? 35.060 2.473 -24.543 1.00 86.56 193 ASN A N 1
ATOM 1531 C CA . ASN A 1 193 ? 36.142 3.317 -25.081 1.00 86.56 193 ASN A CA 1
ATOM 1532 C C . ASN A 1 193 ? 37.147 2.536 -25.951 1.00 86.56 193 ASN A C 1
ATOM 1534 O O . ASN A 1 193 ? 37.873 3.120 -26.754 1.00 86.56 193 ASN A O 1
ATOM 1538 N N . ASN A 1 194 ? 37.179 1.213 -25.801 1.00 85.88 194 ASN A N 1
ATOM 1539 C CA . ASN A 1 194 ? 38.022 0.292 -26.555 1.00 85.88 194 ASN A CA 1
ATOM 1540 C C . ASN A 1 194 ? 37.442 -0.066 -27.937 1.00 85.88 194 ASN A C 1
ATOM 1542 O O . ASN A 1 194 ? 38.064 -0.833 -28.666 1.00 85.88 194 ASN A O 1
ATOM 1546 N N . GLY A 1 195 ? 36.271 0.472 -28.303 1.00 85.00 195 GLY A N 1
ATOM 1547 C CA . GLY A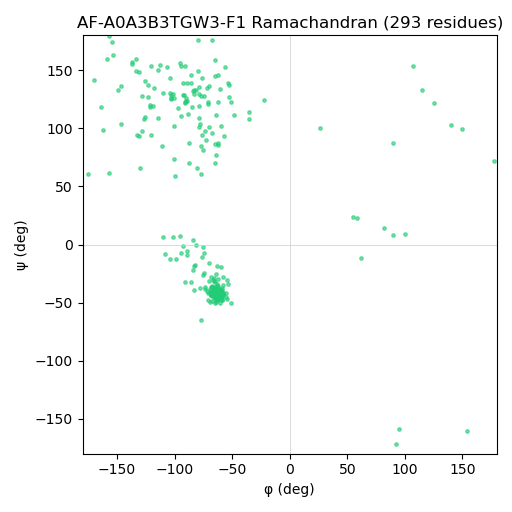 1 195 ? 35.607 0.190 -29.581 1.00 85.00 195 GLY A CA 1
ATOM 1548 C C . GLY A 1 195 ? 34.804 -1.113 -29.600 1.00 85.00 195 GLY A C 1
ATOM 1549 O O . GLY A 1 195 ? 34.430 -1.586 -30.673 1.00 85.00 195 GLY A O 1
ATOM 1550 N N . ASN A 1 196 ? 34.529 -1.698 -28.433 1.00 88.69 196 ASN A N 1
ATOM 1551 C CA . ASN A 1 196 ? 33.621 -2.836 -28.313 1.00 88.69 196 ASN A CA 1
ATOM 1552 C C . ASN A 1 196 ? 32.182 -2.333 -28.195 1.00 88.69 196 ASN A C 1
ATOM 1554 O O . ASN A 1 196 ? 31.932 -1.355 -27.492 1.00 88.69 196 ASN A O 1
ATOM 1558 N N . GLY A 1 197 ? 31.249 -3.006 -28.865 1.00 92.38 197 GLY A N 1
ATOM 1559 C CA . GLY A 1 197 ? 29.830 -2.669 -28.838 1.00 92.38 197 GLY A CA 1
ATOM 1560 C C . GLY A 1 197 ? 28.978 -3.860 -28.428 1.00 92.38 197 GLY A C 1
ATOM 1561 O O . GLY A 1 197 ? 28.791 -4.803 -29.199 1.00 92.38 197 GLY A O 1
ATOM 1562 N N . TRP A 1 198 ? 28.411 -3.803 -27.227 1.00 93.69 198 TRP A N 1
ATOM 1563 C CA . TRP A 1 198 ? 27.559 -4.850 -26.674 1.00 93.69 198 TRP A CA 1
ATOM 1564 C C . TRP A 1 198 ? 26.093 -4.565 -26.977 1.00 93.69 198 TRP A C 1
ATOM 1566 O O . TRP A 1 198 ? 25.584 -3.477 -26.719 1.00 93.69 198 TRP A O 1
ATOM 1576 N N . THR A 1 199 ? 25.399 -5.561 -27.531 1.00 93.06 199 THR A N 1
ATOM 1577 C CA . THR A 1 199 ? 23.944 -5.490 -27.726 1.00 93.06 199 THR A CA 1
ATOM 1578 C C . THR A 1 199 ? 23.263 -6.013 -26.473 1.00 93.06 199 THR A C 1
ATOM 1580 O O . THR A 1 199 ? 23.361 -7.204 -26.176 1.00 93.06 199 THR A O 1
ATOM 1583 N N . VAL A 1 200 ? 22.572 -5.146 -25.734 1.00 92.31 200 VAL A N 1
ATOM 1584 C CA . VAL A 1 200 ? 21.907 -5.549 -24.491 1.00 92.31 200 VAL A CA 1
ATOM 1585 C C . VAL A 1 200 ? 20.598 -6.267 -24.820 1.00 92.31 200 VAL A C 1
ATOM 1587 O O . VAL A 1 200 ? 19.700 -5.709 -25.450 1.00 92.31 200 VAL A O 1
ATOM 1590 N N . LEU A 1 201 ? 20.496 -7.531 -24.406 1.00 91.94 201 LEU A N 1
ATOM 1591 C CA . LEU A 1 201 ? 19.331 -8.385 -24.680 1.00 91.94 201 LEU A CA 1
ATOM 1592 C C . LEU A 1 201 ? 18.268 -8.299 -23.577 1.00 91.94 201 LEU A C 1
ATOM 1594 O O . LEU A 1 201 ? 17.071 -8.432 -23.839 1.00 91.94 201 LEU A O 1
ATOM 1598 N N . GLN A 1 202 ? 18.714 -8.086 -22.343 1.00 89.94 202 GLN A N 1
ATOM 1599 C CA . GLN A 1 202 ? 17.875 -8.011 -21.160 1.00 89.94 202 GLN A CA 1
ATOM 1600 C C . GLN A 1 202 ? 18.483 -7.005 -20.186 1.00 89.94 202 GLN A C 1
ATOM 1602 O O . GLN A 1 202 ? 19.685 -7.048 -19.921 1.00 89.94 202 GLN A O 1
ATOM 1607 N N . ARG A 1 203 ? 17.633 -6.165 -19.595 1.00 86.69 203 ARG A N 1
ATOM 1608 C CA . ARG A 1 203 ? 17.979 -5.354 -18.430 1.00 86.69 203 ARG A CA 1
ATOM 1609 C C . ARG A 1 203 ? 16.934 -5.565 -17.350 1.00 86.69 203 ARG A C 1
ATOM 1611 O O . ARG A 1 203 ? 15.737 -5.437 -17.594 1.00 86.69 203 ARG A O 1
ATOM 1618 N N . VAL A 1 204 ? 17.413 -5.889 -16.158 1.00 81.06 204 VAL A N 1
ATOM 1619 C CA . VAL A 1 204 ? 16.630 -5.881 -14.926 1.00 81.06 204 VAL A CA 1
ATOM 1620 C C . VAL A 1 204 ? 17.345 -4.912 -14.011 1.00 81.06 204 VAL A C 1
ATOM 1622 O O . VAL A 1 204 ? 18.529 -5.100 -13.728 1.00 81.06 204 VAL A O 1
ATOM 1625 N N . SER A 1 205 ? 16.651 -3.865 -13.597 1.00 67.94 205 SER A N 1
ATOM 1626 C CA . SER A 1 205 ? 17.193 -2.900 -12.662 1.00 67.94 205 SER A CA 1
ATOM 1627 C C . SER A 1 205 ? 16.615 -3.228 -11.301 1.00 67.94 205 SER A C 1
ATOM 1629 O O . SER A 1 205 ? 15.411 -3.339 -11.106 1.00 67.94 205 SER A O 1
ATOM 1631 N N . THR A 1 206 ? 17.481 -3.402 -10.317 1.00 54.09 206 THR A N 1
ATOM 1632 C CA . THR A 1 206 ? 17.077 -3.167 -8.938 1.00 54.09 206 THR A CA 1
ATOM 1633 C C . THR A 1 206 ? 17.318 -1.690 -8.695 1.00 54.09 206 THR A C 1
ATOM 1635 O O . THR A 1 206 ? 18.290 -1.332 -8.024 1.00 54.09 206 THR A O 1
ATOM 1638 N N . SER A 1 207 ? 16.534 -0.799 -9.305 1.00 49.94 207 SER A N 1
ATOM 1639 C CA . SER A 1 207 ? 16.644 0.605 -8.945 1.00 49.94 207 SER A CA 1
ATOM 1640 C C . SER A 1 207 ? 16.505 0.691 -7.433 1.00 49.94 207 SER A C 1
ATOM 1642 O O . SER A 1 207 ? 15.654 0.071 -6.785 1.00 49.94 207 SER A O 1
ATOM 1644 N N . SER A 1 208 ? 17.514 1.351 -6.879 1.00 43.69 208 SER A N 1
ATOM 1645 C CA . SER A 1 208 ? 17.713 1.599 -5.470 1.00 43.69 208 SER A CA 1
ATOM 1646 C C . SER A 1 208 ? 16.380 1.822 -4.760 1.00 43.69 208 SER A C 1
ATOM 1648 O O . SER A 1 208 ? 15.779 2.886 -4.885 1.00 43.69 208 SER A O 1
ATOM 1650 N N . CYS A 1 209 ? 16.008 0.916 -3.858 1.00 39.16 209 CYS A N 1
ATOM 1651 C CA . CYS A 1 209 ? 15.367 1.349 -2.622 1.00 39.16 209 CYS A CA 1
ATOM 1652 C C . CYS A 1 209 ? 16.392 2.172 -1.818 1.00 39.16 209 CYS A C 1
ATOM 1654 O O . CYS A 1 209 ? 16.884 1.742 -0.784 1.00 39.16 209 CYS A O 1
ATOM 1656 N N . ARG A 1 210 ? 16.730 3.372 -2.299 1.00 39.62 210 ARG A N 1
ATOM 1657 C CA . ARG A 1 210 ? 17.263 4.461 -1.477 1.00 39.62 210 ARG A CA 1
ATOM 1658 C C . ARG A 1 210 ? 16.116 5.412 -1.171 1.00 39.62 210 ARG A C 1
ATOM 1660 O O . ARG A 1 210 ? 16.151 6.588 -1.501 1.00 39.62 210 ARG A O 1
ATOM 1667 N N . LEU A 1 211 ? 15.085 4.876 -0.531 1.00 32.94 211 LEU A N 1
ATOM 1668 C CA . LEU A 1 211 ? 14.189 5.675 0.289 1.00 32.94 211 LEU A CA 1
ATOM 1669 C C . LEU A 1 211 ? 14.372 5.204 1.731 1.00 32.94 211 LEU A C 1
ATOM 1671 O O . LEU A 1 211 ? 13.948 4.094 2.062 1.00 32.94 211 LEU A O 1
ATOM 1675 N N . PRO A 1 212 ? 14.994 6.012 2.606 1.00 37.75 212 PRO A N 1
ATOM 1676 C CA . PRO A 1 212 ? 15.015 5.751 4.035 1.00 37.75 212 PRO A CA 1
ATOM 1677 C C . PRO A 1 212 ? 13.656 6.146 4.638 1.00 37.75 212 PRO A C 1
ATOM 1679 O O . PRO A 1 212 ? 13.581 7.062 5.445 1.00 37.75 212 PRO A O 1
ATOM 1682 N N . SER A 1 213 ? 12.562 5.512 4.201 1.00 37.50 213 SER A N 1
ATOM 1683 C CA . SER A 1 213 ? 11.216 5.731 4.762 1.00 37.50 213 SER A CA 1
ATOM 1684 C C . SER A 1 213 ? 10.157 4.796 4.157 1.00 37.50 213 SER A C 1
ATOM 1686 O O . SER A 1 213 ? 9.155 5.234 3.599 1.00 37.50 213 SER A O 1
ATOM 1688 N N . CYS A 1 214 ? 10.306 3.480 4.308 1.00 29.72 214 CYS A N 1
ATOM 1689 C CA . CYS A 1 214 ? 9.129 2.609 4.283 1.00 29.72 214 CYS A CA 1
ATOM 1690 C C . CYS A 1 214 ? 9.149 1.729 5.526 1.00 29.72 214 CYS A C 1
ATOM 1692 O O . CYS A 1 214 ? 9.894 0.753 5.615 1.00 29.72 214 CYS A O 1
ATOM 1694 N N . GLY A 1 215 ? 8.380 2.177 6.518 1.00 33.19 215 GLY A N 1
ATOM 1695 C CA . GLY A 1 215 ? 8.253 1.555 7.819 1.00 33.19 215 GLY A CA 1
ATOM 1696 C C . GLY A 1 215 ? 7.880 0.081 7.722 1.00 33.19 215 GLY A C 1
ATOM 1697 O O . GLY A 1 215 ? 7.046 -0.351 6.929 1.00 33.19 215 GLY A O 1
ATOM 1698 N N . THR A 1 216 ? 8.537 -0.675 8.583 1.00 40.75 216 THR A N 1
ATOM 1699 C CA . THR A 1 216 ? 8.056 -1.883 9.236 1.00 40.75 216 THR A CA 1
ATOM 1700 C C . THR A 1 216 ? 6.524 -1.941 9.283 1.00 40.75 216 THR A C 1
ATOM 1702 O O . THR A 1 216 ? 5.903 -1.037 9.833 1.00 40.75 216 THR A O 1
ATOM 1705 N N . GLN A 1 217 ? 5.939 -3.023 8.748 1.00 35.19 217 GLN A N 1
ATOM 1706 C CA . GLN A 1 217 ? 4.965 -3.907 9.419 1.00 35.19 217 GLN A CA 1
ATOM 1707 C C . GLN A 1 217 ? 3.962 -4.530 8.431 1.00 35.19 217 GLN A C 1
ATOM 1709 O O . GLN A 1 217 ? 2.940 -3.955 8.081 1.00 35.19 217 GLN A O 1
ATOM 1714 N N . CYS A 1 218 ? 4.220 -5.782 8.055 1.00 26.41 218 CYS A N 1
ATOM 1715 C CA . CYS A 1 218 ? 3.177 -6.738 7.685 1.00 26.41 218 CYS A CA 1
ATOM 1716 C C . CYS A 1 218 ? 3.450 -8.029 8.460 1.00 26.41 218 CYS A C 1
ATOM 1718 O O . CYS A 1 218 ? 4.248 -8.868 8.053 1.00 26.41 218 CYS A O 1
ATOM 1720 N N . ARG A 1 219 ? 2.817 -8.156 9.632 1.00 29.36 219 ARG A N 1
ATOM 1721 C CA . ARG A 1 219 ? 2.680 -9.431 10.347 1.00 29.36 219 ARG A CA 1
ATOM 1722 C C . ARG A 1 219 ? 1.557 -10.205 9.654 1.00 29.36 219 ARG A C 1
ATOM 1724 O O . ARG A 1 219 ? 0.399 -9.826 9.792 1.00 29.36 219 ARG A O 1
ATOM 1731 N N . MET A 1 220 ? 1.883 -11.274 8.931 1.00 28.11 220 MET A N 1
ATOM 1732 C CA . MET A 1 220 ? 0.883 -12.273 8.547 1.00 28.11 220 MET A CA 1
ATOM 1733 C C . MET A 1 220 ? 0.684 -13.272 9.691 1.00 28.11 220 MET A C 1
ATOM 1735 O O . MET A 1 220 ? 1.642 -13.767 10.280 1.00 28.11 220 MET A O 1
ATOM 1739 N N . ASN A 1 221 ? -0.581 -13.542 10.005 1.00 28.50 221 ASN A N 1
ATOM 1740 C CA . ASN A 1 221 ? -1.022 -14.540 10.971 1.00 28.50 221 ASN A CA 1
ATOM 1741 C C . ASN A 1 221 ? -1.221 -15.874 10.215 1.00 28.50 221 ASN A C 1
ATOM 1743 O O . ASN A 1 221 ? -1.974 -15.879 9.238 1.00 28.50 221 ASN A O 1
ATOM 1747 N N . PRO A 1 222 ? -0.569 -16.994 10.583 1.00 39.91 222 PRO A N 1
ATOM 1748 C CA . PRO A 1 222 ? -0.522 -18.171 9.725 1.00 39.91 222 PRO A CA 1
ATOM 1749 C C . PRO A 1 222 ? -1.536 -19.220 10.180 1.00 39.91 222 PRO A C 1
ATOM 1751 O O . PRO A 1 222 ? -1.262 -19.973 11.110 1.00 39.91 222 PRO A O 1
ATOM 1754 N N . ARG A 1 223 ? -2.683 -19.347 9.502 1.00 37.88 223 ARG A N 1
ATOM 1755 C CA . ARG A 1 223 ? -3.429 -20.618 9.484 1.00 37.88 223 ARG A CA 1
ATOM 1756 C C . ARG A 1 223 ? -4.137 -20.840 8.149 1.00 37.88 223 ARG A C 1
ATOM 1758 O O . ARG A 1 223 ? -5.233 -20.336 7.942 1.00 37.88 223 ARG A O 1
ATOM 1765 N N . ARG A 1 224 ? -3.520 -21.733 7.367 1.00 35.41 224 ARG A N 1
ATOM 1766 C CA . ARG A 1 224 ? -4.078 -22.742 6.441 1.00 35.41 224 ARG A CA 1
ATOM 1767 C C . ARG A 1 224 ? -3.548 -22.645 5.004 1.00 35.41 224 ARG A C 1
ATOM 1769 O O . ARG A 1 224 ? -3.781 -21.669 4.310 1.00 35.41 224 ARG A O 1
ATOM 1776 N N . LEU A 1 225 ? -2.964 -23.785 4.611 1.00 32.34 225 LEU A N 1
ATOM 1777 C CA . LEU A 1 225 ? -2.815 -24.360 3.265 1.00 32.34 225 LEU A CA 1
ATOM 1778 C C . LEU A 1 225 ? -1.566 -23.978 2.446 1.00 32.34 225 LEU A C 1
ATOM 1780 O O . LEU A 1 225 ? -1.552 -23.055 1.646 1.00 32.34 225 LEU A O 1
ATOM 1784 N N . GLN A 1 226 ? -0.520 -24.779 2.688 1.00 35.81 226 GLN A N 1
ATOM 1785 C CA . GLN A 1 226 ? 0.313 -25.504 1.711 1.00 35.81 226 GLN A CA 1
ATOM 1786 C C . GLN A 1 226 ? 0.434 -24.944 0.280 1.00 35.81 226 GLN A C 1
ATOM 1788 O O . GLN A 1 226 ? -0.369 -25.266 -0.587 1.00 35.81 226 GLN A O 1
ATOM 1793 N N . ALA A 1 227 ? 1.553 -24.262 0.024 1.00 32.78 227 ALA A N 1
ATOM 1794 C CA . ALA A 1 227 ? 2.530 -24.566 -1.033 1.00 32.78 227 ALA A CA 1
ATOM 1795 C C . ALA A 1 227 ? 3.774 -23.680 -0.801 1.00 32.78 227 ALA A C 1
ATOM 1797 O O . ALA A 1 227 ? 3.608 -22.520 -0.417 1.00 32.78 227 ALA A O 1
ATOM 1798 N N . PRO A 1 228 ? 5.017 -24.155 -1.011 1.00 33.06 228 PRO A N 1
ATOM 1799 C CA . PRO A 1 228 ? 6.180 -23.278 -0.993 1.00 33.06 228 PRO A CA 1
ATOM 1800 C C . PRO A 1 228 ? 6.203 -22.485 -2.303 1.00 33.06 228 PRO A C 1
ATOM 1802 O O . PRO A 1 228 ? 6.897 -22.837 -3.252 1.00 33.06 228 PRO A O 1
ATOM 1805 N N . VAL A 1 229 ? 5.418 -21.413 -2.380 1.00 34.91 229 VAL A N 1
ATOM 1806 C CA . VAL A 1 229 ? 5.651 -20.383 -3.389 1.00 34.91 229 VAL A CA 1
ATOM 1807 C C . VAL A 1 229 ? 6.807 -19.544 -2.862 1.00 34.91 229 VAL A C 1
ATOM 1809 O O . VAL A 1 229 ? 6.637 -18.720 -1.966 1.00 34.91 229 VAL A O 1
ATOM 1812 N N . LEU A 1 230 ? 8.007 -19.795 -3.387 1.00 28.14 230 LEU A N 1
ATOM 1813 C CA . LEU A 1 230 ? 9.141 -18.883 -3.269 1.00 28.14 230 LEU A CA 1
ATOM 1814 C C . LEU A 1 230 ? 8.759 -17.581 -3.983 1.00 28.14 230 LEU A C 1
ATOM 1816 O O . LEU A 1 230 ? 9.024 -17.401 -5.169 1.00 28.14 230 LEU A O 1
ATOM 1820 N N . SER A 1 231 ? 8.083 -16.677 -3.277 1.00 31.25 231 SER A N 1
ATOM 1821 C CA . SER A 1 231 ? 7.842 -15.331 -3.778 1.00 31.25 231 SER A CA 1
ATOM 1822 C C . SER A 1 231 ? 9.157 -14.556 -3.703 1.00 31.25 231 SER A C 1
ATOM 1824 O O . SER A 1 231 ? 9.534 -14.046 -2.647 1.00 31.25 231 SER A O 1
ATOM 1826 N N . PHE A 1 232 ? 9.870 -14.477 -4.824 1.00 34.22 232 PHE A N 1
ATOM 1827 C CA . PHE A 1 232 ? 10.950 -13.511 -5.010 1.00 34.22 232 PHE A CA 1
ATOM 1828 C C . PHE A 1 232 ? 10.317 -12.112 -5.043 1.00 34.22 232 PHE A C 1
ATOM 1830 O O . PHE A 1 232 ? 9.778 -11.686 -6.062 1.00 34.22 232 PHE A O 1
ATOM 1837 N N . GLN A 1 233 ? 10.302 -11.412 -3.909 1.00 37.03 233 GLN A N 1
ATOM 1838 C CA . GLN A 1 233 ? 9.703 -10.082 -3.824 1.00 37.03 233 GLN A CA 1
ATOM 1839 C C . GLN A 1 233 ? 10.666 -9.046 -4.426 1.00 37.03 233 GLN A C 1
ATOM 1841 O O . GLN A 1 233 ? 11.660 -8.677 -3.804 1.00 37.03 233 GLN A O 1
ATOM 1846 N N . ARG A 1 234 ? 10.378 -8.588 -5.650 1.00 46.00 234 ARG A N 1
ATOM 1847 C CA . ARG A 1 234 ? 11.090 -7.495 -6.337 1.00 46.00 234 ARG A CA 1
ATOM 1848 C C . ARG A 1 234 ? 10.379 -6.173 -6.028 1.00 46.00 234 ARG A C 1
ATOM 1850 O O . ARG A 1 234 ? 9.162 -6.115 -6.157 1.00 46.00 234 ARG A O 1
ATOM 1857 N N . ARG A 1 235 ? 11.100 -5.142 -5.569 1.00 40.03 235 ARG A N 1
ATOM 1858 C CA . ARG A 1 235 ? 10.510 -3.840 -5.173 1.00 40.03 235 ARG A CA 1
ATOM 1859 C C . ARG A 1 235 ? 10.796 -2.662 -6.112 1.00 40.03 235 ARG A C 1
ATOM 1861 O O . ARG A 1 235 ? 10.179 -1.628 -5.909 1.00 40.03 235 ARG A O 1
ATOM 1868 N N . ASP A 1 236 ? 11.664 -2.806 -7.112 1.00 48.22 236 ASP A N 1
ATOM 1869 C CA . ASP A 1 236 ? 11.686 -1.868 -8.250 1.00 48.22 236 ASP A CA 1
ATOM 1870 C C . ASP A 1 236 ? 10.513 -2.203 -9.183 1.00 48.22 236 ASP A C 1
ATOM 1872 O O . ASP A 1 236 ? 9.570 -1.429 -9.269 1.00 48.22 236 ASP A O 1
ATOM 1876 N N . GLY A 1 237 ? 10.528 -3.394 -9.799 1.00 52.69 237 GLY A N 1
ATOM 1877 C CA . GLY A 1 237 ? 9.376 -4.005 -10.469 1.00 52.69 237 GLY A CA 1
ATOM 1878 C C . GLY A 1 237 ? 8.688 -3.160 -11.545 1.00 52.69 237 GLY A C 1
ATOM 1879 O O . GLY A 1 237 ? 7.506 -3.402 -11.794 1.00 52.69 237 GLY A O 1
ATOM 1880 N N . SER A 1 238 ? 9.373 -2.187 -12.161 1.00 60.97 238 SER A N 1
ATOM 1881 C CA . SER A 1 238 ? 8.786 -1.312 -13.187 1.00 60.97 238 SER A CA 1
ATOM 1882 C C . SER A 1 238 ? 8.132 -2.102 -14.329 1.00 60.97 238 SER A C 1
ATOM 1884 O O . SER A 1 238 ? 7.080 -1.712 -14.846 1.00 60.97 238 SER A O 1
ATOM 1886 N N . VAL A 1 239 ? 8.698 -3.263 -14.686 1.00 70.12 239 VAL A N 1
ATOM 1887 C CA . VAL A 1 239 ? 8.135 -4.157 -15.702 1.00 70.12 239 VAL A CA 1
ATOM 1888 C C . VAL A 1 239 ? 7.888 -5.554 -15.131 1.00 70.12 239 VAL A C 1
ATOM 1890 O O . VAL A 1 239 ? 8.785 -6.214 -14.617 1.00 70.12 239 VAL A O 1
ATOM 1893 N N . ASP A 1 240 ? 6.660 -6.058 -15.278 1.00 76.06 240 ASP A N 1
ATOM 1894 C CA . ASP A 1 240 ? 6.340 -7.448 -14.938 1.00 76.06 240 ASP A CA 1
ATOM 1895 C C . ASP A 1 240 ? 6.962 -8.428 -15.950 1.00 76.06 240 ASP A C 1
ATOM 1897 O O . ASP A 1 240 ? 6.678 -8.347 -17.149 1.00 76.06 240 ASP A O 1
ATOM 1901 N N . PHE A 1 241 ? 7.782 -9.365 -15.464 1.00 83.00 241 PHE A N 1
ATOM 1902 C CA . PHE A 1 241 ? 8.400 -10.440 -16.253 1.00 83.00 241 PHE A CA 1
ATOM 1903 C C . PHE A 1 241 ? 7.585 -11.749 -16.223 1.00 83.00 241 PHE A C 1
ATOM 1905 O O . PHE A 1 241 ? 7.899 -12.682 -16.963 1.00 83.00 241 PHE A O 1
ATOM 1912 N N . SER A 1 242 ? 6.524 -11.860 -15.418 1.00 84.00 242 SER A N 1
ATOM 1913 C CA . SER A 1 242 ? 5.674 -13.056 -15.343 1.00 84.00 242 SER A CA 1
ATOM 1914 C C . SER A 1 242 ? 4.647 -13.100 -16.483 1.00 84.00 242 SER A C 1
ATOM 1916 O O . SER A 1 242 ? 3.437 -13.021 -16.271 1.00 84.00 242 SER A O 1
ATOM 1918 N N . ARG A 1 243 ? 5.131 -13.233 -17.722 1.00 83.44 243 ARG A N 1
ATOM 1919 C CA . ARG A 1 243 ? 4.316 -13.133 -18.943 1.00 83.44 243 ARG A CA 1
ATOM 1920 C C . ARG A 1 243 ? 4.188 -14.455 -19.712 1.00 83.44 243 ARG A C 1
ATOM 1922 O O . ARG A 1 243 ? 5.082 -15.297 -19.636 1.00 83.44 243 ARG A O 1
ATOM 1929 N N . PRO A 1 244 ? 3.106 -14.632 -20.498 1.00 87.19 244 PRO A N 1
ATOM 1930 C CA . PRO A 1 244 ? 2.965 -15.764 -21.413 1.00 87.19 244 PRO A CA 1
ATOM 1931 C C . PRO A 1 244 ? 3.976 -15.704 -22.576 1.00 87.19 244 PRO A C 1
ATOM 1933 O O . PRO A 1 244 ? 4.722 -14.738 -22.734 1.00 87.19 244 PRO A O 1
ATOM 1936 N N . TRP A 1 245 ? 3.991 -16.740 -23.422 1.00 91.62 245 TRP A N 1
ATOM 1937 C CA . TRP A 1 245 ? 4.990 -16.920 -24.488 1.00 91.62 245 TRP A CA 1
ATOM 1938 C C . TRP A 1 245 ? 5.078 -15.765 -25.501 1.00 91.62 245 TRP A C 1
ATOM 1940 O O . TRP A 1 245 ? 6.179 -15.379 -25.885 1.00 91.62 245 TRP A O 1
ATOM 1950 N N . ILE A 1 246 ? 3.943 -15.204 -25.933 1.00 93.38 246 ILE A N 1
ATOM 1951 C CA . ILE A 1 246 ? 3.905 -14.190 -27.003 1.00 93.38 246 ILE A CA 1
ATOM 1952 C C . ILE A 1 246 ? 4.714 -12.928 -26.626 1.00 93.38 246 ILE A C 1
ATOM 1954 O O . ILE A 1 246 ? 5.609 -12.566 -27.386 1.00 93.38 246 ILE A O 1
ATOM 1958 N N . PRO A 1 247 ? 4.526 -12.309 -25.441 1.00 89.81 247 PRO A N 1
ATOM 1959 C CA . PRO A 1 247 ? 5.393 -11.220 -24.986 1.00 89.81 247 PRO A CA 1
ATOM 1960 C C . PRO A 1 247 ? 6.886 -11.568 -24.955 1.00 89.81 247 PRO A C 1
ATOM 1962 O O . PRO A 1 247 ? 7.711 -10.763 -25.369 1.00 89.81 247 PRO A O 1
ATOM 1965 N N . TYR A 1 248 ? 7.264 -12.767 -24.506 1.00 91.69 248 TYR A N 1
ATOM 1966 C CA . TYR A 1 248 ? 8.672 -13.188 -24.511 1.00 91.69 248 TYR A CA 1
ATOM 1967 C C . TYR A 1 248 ? 9.237 -13.349 -25.923 1.00 91.69 248 TYR A C 1
ATOM 1969 O O . TYR A 1 248 ? 10.425 -13.111 -26.150 1.00 91.69 248 TYR A O 1
ATOM 1977 N N . LYS A 1 249 ? 8.389 -13.739 -26.876 1.00 91.88 249 LYS A N 1
ATOM 1978 C CA . LYS A 1 249 ? 8.725 -13.864 -28.290 1.00 91.88 249 LYS A CA 1
ATOM 1979 C C . LYS A 1 249 ? 9.014 -12.498 -28.928 1.00 91.88 249 LYS A C 1
ATOM 1981 O O . LYS A 1 249 ? 10.053 -12.354 -29.571 1.00 91.88 249 LYS A O 1
ATOM 1986 N N . GLU A 1 250 ? 8.138 -11.515 -28.713 1.00 91.88 250 GLU A N 1
ATOM 1987 C CA . GLU A 1 250 ? 8.194 -10.183 -29.345 1.00 91.88 250 GLU A CA 1
ATOM 1988 C C . GLU A 1 250 ? 9.086 -9.171 -28.602 1.00 91.88 250 GLU A C 1
ATOM 1990 O O . GLU A 1 250 ? 9.732 -8.326 -29.231 1.00 91.88 250 GLU A O 1
ATOM 1995 N N . GLY A 1 251 ? 9.161 -9.284 -27.275 1.00 91.12 251 GLY A N 1
ATOM 1996 C CA . GLY A 1 251 ? 9.815 -8.330 -26.379 1.00 91.12 251 GLY A CA 1
ATOM 1997 C C . GLY A 1 251 ? 8.819 -7.496 -25.570 1.00 91.12 251 GLY A C 1
ATOM 1998 O O . GLY A 1 251 ? 7.680 -7.286 -25.982 1.00 91.12 251 GLY A O 1
ATOM 1999 N N . PHE A 1 252 ? 9.241 -7.021 -24.399 1.00 90.06 252 PHE A N 1
ATOM 2000 C CA . PHE A 1 252 ? 8.441 -6.158 -23.527 1.00 90.06 252 PHE A CA 1
ATOM 2001 C C . PHE A 1 252 ? 9.329 -5.268 -22.649 1.00 90.06 252 PHE A C 1
ATOM 2003 O O . PHE A 1 252 ? 10.512 -5.542 -22.465 1.00 90.06 252 PHE A O 1
ATOM 2010 N N . GLY A 1 253 ? 8.743 -4.213 -22.082 1.00 84.88 253 GLY A N 1
ATOM 2011 C CA . GLY A 1 253 ? 9.470 -3.174 -21.348 1.00 84.88 253 GLY A CA 1
ATOM 2012 C C . GLY A 1 253 ? 9.871 -2.005 -22.243 1.00 84.88 253 GLY A C 1
ATOM 2013 O O . GLY A 1 253 ? 9.423 -1.912 -23.387 1.00 84.88 253 GLY A O 1
ATOM 2014 N N . TYR A 1 254 ? 10.686 -1.098 -21.708 1.00 81.06 254 TYR A N 1
ATOM 2015 C CA . TYR A 1 254 ? 11.026 0.163 -22.370 1.00 81.06 254 TYR A CA 1
ATOM 2016 C C . TYR A 1 254 ? 12.537 0.317 -22.486 1.00 81.06 254 TYR A C 1
ATOM 2018 O O . TYR A 1 254 ? 13.276 -0.025 -21.565 1.00 81.06 254 TYR A O 1
ATOM 2026 N N . LEU A 1 255 ? 12.995 0.847 -23.617 1.00 82.62 255 LEU A N 1
ATOM 2027 C CA . LEU A 1 255 ? 14.397 1.174 -23.846 1.00 82.62 255 LEU A CA 1
ATOM 2028 C C . LEU A 1 255 ? 14.609 2.664 -23.552 1.00 82.62 255 LEU A C 1
ATOM 2030 O O . LEU A 1 255 ? 14.012 3.506 -24.218 1.00 82.62 255 LEU A O 1
ATOM 2034 N N . SER A 1 256 ? 15.445 2.981 -22.566 1.00 77.75 256 SER A N 1
ATOM 2035 C CA . SER A 1 256 ? 15.813 4.355 -22.209 1.00 77.75 256 SER A CA 1
ATOM 2036 C C . SER A 1 256 ? 17.221 4.689 -22.715 1.00 77.75 256 SER A C 1
ATOM 2038 O O . SER A 1 256 ? 18.094 3.818 -22.655 1.00 77.75 256 SER A O 1
ATOM 2040 N N . PRO A 1 257 ? 17.481 5.927 -23.181 1.00 71.94 257 PRO A N 1
ATOM 2041 C CA . PRO A 1 257 ? 18.834 6.387 -23.505 1.00 71.94 257 PRO A CA 1
ATOM 2042 C C . PRO A 1 257 ? 19.808 6.301 -22.324 1.00 71.94 257 PRO A C 1
ATOM 2044 O O . PRO A 1 257 ? 20.998 6.104 -22.546 1.00 71.94 257 PRO A O 1
ATOM 2047 N N . ASP A 1 258 ? 19.296 6.401 -21.094 1.00 70.25 258 ASP A N 1
ATOM 2048 C CA . ASP A 1 258 ? 20.094 6.461 -19.864 1.00 70.25 258 ASP A CA 1
ATOM 2049 C C . ASP A 1 258 ? 20.275 5.088 -19.183 1.00 70.25 258 ASP A C 1
ATOM 2051 O O . ASP A 1 258 ? 20.768 5.025 -18.059 1.00 70.25 258 ASP A O 1
ATOM 2055 N N . ASP A 1 259 ? 19.849 3.986 -19.823 1.00 69.31 259 ASP A N 1
ATOM 2056 C CA . ASP A 1 259 ? 19.973 2.602 -19.305 1.00 69.31 259 ASP A CA 1
ATOM 2057 C C . ASP A 1 259 ? 19.284 2.356 -17.945 1.00 69.31 259 ASP A C 1
ATOM 2059 O O . ASP A 1 259 ? 19.619 1.441 -17.192 1.00 69.31 259 ASP A O 1
ATOM 2063 N N . THR A 1 260 ? 18.296 3.187 -17.611 1.00 72.44 260 THR A N 1
ATOM 2064 C CA . THR A 1 260 ? 17.587 3.158 -16.321 1.00 72.44 260 THR A CA 1
ATOM 2065 C C . THR A 1 260 ? 16.361 2.247 -16.301 1.00 72.44 260 THR A C 1
ATOM 2067 O O . THR A 1 260 ? 15.783 2.028 -15.236 1.00 72.44 260 THR A O 1
ATOM 2070 N N . THR A 1 261 ? 15.940 1.719 -17.452 1.00 76.88 261 THR A N 1
ATOM 2071 C CA . THR A 1 261 ? 14.675 0.992 -17.613 1.00 76.88 261 THR A CA 1
ATOM 2072 C C . THR A 1 261 ? 14.863 -0.511 -17.765 1.00 76.88 261 THR A C 1
ATOM 2074 O O . THR A 1 261 ? 15.877 -1.002 -18.261 1.00 76.88 261 THR A O 1
ATOM 2077 N N . GLU A 1 262 ? 13.842 -1.260 -17.354 1.00 84.81 262 GLU A N 1
ATOM 2078 C CA . GLU A 1 262 ? 13.807 -2.710 -17.500 1.00 84.81 262 GLU A CA 1
ATOM 2079 C C . GLU A 1 262 ? 13.199 -3.116 -18.841 1.00 84.81 262 GLU A C 1
ATOM 2081 O O . GLU A 1 262 ? 12.188 -2.559 -19.285 1.00 84.81 262 GLU A O 1
ATOM 2086 N N . PHE A 1 263 ? 13.794 -4.123 -19.478 1.00 87.94 263 PHE A N 1
ATOM 2087 C CA . PHE A 1 263 ? 13.264 -4.666 -20.719 1.00 87.94 263 PHE A CA 1
ATOM 2088 C C . PHE A 1 263 ? 13.747 -6.085 -21.014 1.00 87.94 263 PHE A C 1
ATOM 2090 O O . PHE A 1 263 ? 14.791 -6.552 -20.549 1.00 87.94 263 PHE A O 1
ATOM 2097 N N . TRP A 1 264 ? 12.970 -6.739 -21.868 1.00 92.31 264 TRP A N 1
ATOM 2098 C CA . TRP A 1 264 ? 13.281 -7.976 -22.558 1.00 92.31 264 TRP A CA 1
ATOM 2099 C C . TRP A 1 264 ? 13.199 -7.724 -24.064 1.00 92.31 264 TRP A C 1
ATOM 2101 O O . TRP A 1 264 ? 12.132 -7.381 -24.572 1.00 92.31 264 TRP A O 1
ATOM 2111 N N . LEU A 1 265 ? 14.303 -7.899 -24.797 1.00 91.94 265 LEU A N 1
ATOM 2112 C CA . LEU A 1 265 ? 14.356 -7.545 -26.221 1.00 91.94 265 LEU A CA 1
ATOM 2113 C C . LEU A 1 265 ? 13.379 -8.366 -27.088 1.00 91.94 265 LEU A C 1
ATOM 2115 O O . LEU A 1 265 ? 12.800 -7.829 -28.035 1.00 91.94 265 LEU A O 1
ATOM 2119 N N . GLY A 1 266 ? 13.183 -9.644 -26.750 1.00 94.06 266 GLY A N 1
ATOM 2120 C CA . GLY A 1 266 ? 12.337 -10.594 -27.480 1.00 94.06 266 GLY A CA 1
ATOM 2121 C C . GLY A 1 266 ? 13.126 -11.752 -28.097 1.00 94.06 266 GLY A C 1
ATOM 2122 O O . GLY A 1 266 ? 14.149 -11.541 -28.750 1.00 94.06 266 GLY A O 1
ATOM 2123 N N . ASN A 1 267 ? 12.642 -12.982 -27.920 1.00 93.69 267 ASN A N 1
ATOM 2124 C CA . ASN A 1 267 ? 13.339 -14.206 -28.328 1.00 93.69 267 ASN A CA 1
ATOM 2125 C C . ASN A 1 267 ? 13.604 -14.264 -29.835 1.00 93.69 267 ASN A C 1
ATOM 2127 O O . ASN A 1 267 ? 14.673 -14.708 -30.247 1.00 93.69 267 ASN A O 1
ATOM 2131 N N . GLU A 1 268 ? 12.665 -13.801 -30.669 1.00 93.62 268 GLU A N 1
ATOM 2132 C CA . GLU A 1 268 ? 12.881 -13.784 -32.122 1.00 93.62 268 GLU A CA 1
ATOM 2133 C C . GLU A 1 268 ? 14.012 -12.833 -32.508 1.00 93.62 268 GLU A C 1
ATOM 2135 O O . GLU A 1 268 ? 14.876 -13.193 -33.304 1.00 93.62 268 GLU A O 1
ATOM 2140 N N . LYS A 1 269 ? 14.066 -11.649 -31.891 1.00 92.88 269 LYS A N 1
ATOM 2141 C CA . LYS A 1 269 ? 15.137 -10.674 -32.136 1.00 92.88 269 LYS A CA 1
ATOM 2142 C C . LYS A 1 269 ? 16.486 -11.210 -31.660 1.00 92.88 269 LYS A C 1
ATOM 2144 O O . LYS A 1 269 ? 17.463 -11.131 -32.399 1.00 92.88 269 LYS A O 1
ATOM 2149 N N . MET A 1 270 ? 16.534 -11.826 -30.476 1.00 92.81 270 MET A N 1
ATOM 2150 C CA . MET A 1 270 ? 17.746 -12.478 -29.959 1.00 92.81 270 MET A CA 1
ATOM 2151 C C . MET A 1 270 ? 18.234 -13.589 -30.893 1.00 92.81 270 MET A C 1
ATOM 2153 O O . MET A 1 270 ? 19.428 -13.680 -31.182 1.00 92.81 270 MET A O 1
ATOM 2157 N N . HIS A 1 271 ? 17.320 -14.412 -31.413 1.00 92.50 271 HIS A N 1
ATOM 2158 C CA . HIS A 1 271 ? 17.656 -15.449 -32.381 1.00 92.50 271 HIS A CA 1
ATOM 2159 C C . HIS A 1 271 ? 18.199 -14.854 -33.686 1.00 92.50 271 HIS A C 1
ATOM 2161 O O . HIS A 1 271 ? 19.197 -15.342 -34.213 1.00 92.50 271 HIS A O 1
ATOM 2167 N N . LEU A 1 272 ? 17.590 -13.779 -34.195 1.00 91.94 272 LEU A N 1
ATOM 2168 C CA . LEU A 1 272 ? 18.052 -13.100 -35.406 1.00 91.94 272 LEU A CA 1
ATOM 2169 C C . LEU A 1 272 ? 19.469 -12.539 -35.252 1.00 91.94 272 LEU A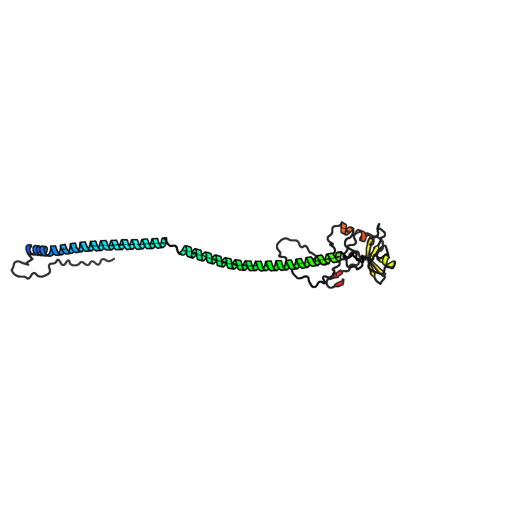 C 1
ATOM 2171 O O . LEU A 1 272 ? 20.256 -12.688 -36.179 1.00 91.94 272 LEU A O 1
ATOM 2175 N N . VAL A 1 273 ? 19.809 -11.958 -34.097 1.00 90.25 273 VAL A N 1
ATOM 2176 C CA . VAL A 1 273 ? 21.162 -11.441 -33.818 1.00 90.25 273 VAL A CA 1
ATOM 2177 C C . VAL A 1 273 ? 22.168 -12.584 -33.687 1.00 90.25 273 VAL A C 1
ATOM 2179 O O . VAL A 1 273 ? 23.206 -12.576 -34.339 1.00 90.25 273 VAL A O 1
ATOM 2182 N N . THR A 1 274 ? 21.862 -13.602 -32.885 1.00 89.81 274 THR A N 1
ATOM 2183 C CA . THR A 1 274 ? 22.816 -14.681 -32.574 1.00 89.81 274 THR A CA 1
ATOM 2184 C C . THR A 1 274 ? 23.033 -15.668 -33.724 1.00 89.81 274 THR A C 1
ATOM 2186 O O . THR A 1 274 ? 24.091 -16.286 -33.800 1.00 89.81 274 THR A O 1
ATOM 2189 N N . SER A 1 275 ? 22.074 -15.804 -34.649 1.00 88.38 275 SER A N 1
ATOM 2190 C CA . SER A 1 275 ? 22.134 -16.754 -35.777 1.00 88.38 275 SER A CA 1
ATOM 2191 C C . SER A 1 275 ? 22.526 -16.128 -37.124 1.00 88.38 275 SER A C 1
ATOM 2193 O O . SER A 1 275 ? 22.443 -16.789 -38.172 1.00 88.38 275 SER A O 1
ATOM 2195 N N . GLN A 1 276 ? 22.908 -14.846 -37.133 1.00 85.00 276 GLN A N 1
ATOM 2196 C CA . GLN A 1 276 ? 23.162 -14.112 -38.376 1.00 85.00 276 GLN A CA 1
ATOM 2197 C C . GLN A 1 276 ? 24.485 -14.470 -39.059 1.00 85.00 276 GLN A C 1
ATOM 2199 O O . GLN A 1 276 ? 24.593 -14.306 -40.271 1.00 85.00 276 GLN A O 1
ATOM 2204 N N . SER A 1 277 ? 25.485 -14.933 -38.307 1.00 78.75 277 SER A N 1
ATOM 2205 C CA . SER A 1 277 ? 26.848 -15.164 -38.793 1.00 78.75 277 SER A CA 1
ATOM 2206 C C . SER A 1 277 ? 27.370 -16.524 -38.337 1.00 78.75 277 SER A C 1
ATOM 2208 O O . SER A 1 277 ? 26.885 -17.093 -37.364 1.00 78.75 277 SER A O 1
ATOM 2210 N N . THR A 1 278 ? 28.385 -17.033 -39.032 1.00 77.00 278 THR A N 1
ATOM 2211 C CA . THR A 1 278 ? 29.170 -18.204 -38.608 1.00 77.00 278 THR A CA 1
ATOM 2212 C C . THR A 1 278 ? 30.162 -17.871 -37.490 1.00 77.00 278 THR A C 1
ATOM 2214 O O . THR A 1 278 ? 30.758 -18.774 -36.910 1.00 77.00 278 THR A O 1
ATOM 2217 N N . VAL A 1 279 ? 30.354 -16.580 -37.195 1.00 78.69 279 VAL A N 1
ATOM 2218 C CA . VAL A 1 279 ? 31.180 -16.102 -36.080 1.00 78.69 279 VAL A CA 1
ATOM 2219 C C . VAL A 1 279 ? 30.402 -16.270 -34.767 1.00 78.69 279 VAL A C 1
ATOM 2221 O O . VAL A 1 279 ? 29.265 -15.799 -34.690 1.00 78.69 279 VAL A O 1
ATOM 2224 N N . PRO A 1 280 ? 30.983 -16.911 -33.737 1.00 84.56 280 PRO A N 1
ATOM 2225 C CA . PRO A 1 280 ? 30.310 -17.112 -32.459 1.00 84.56 280 PRO A CA 1
ATOM 2226 C C . PRO A 1 280 ? 30.162 -15.795 -31.685 1.00 84.56 280 PRO A C 1
ATOM 2228 O O . PRO A 1 280 ? 31.109 -15.018 -31.573 1.00 84.56 280 PRO A O 1
ATOM 2231 N N . TYR A 1 281 ? 28.979 -15.575 -31.109 1.00 87.50 281 TYR A N 1
ATOM 2232 C CA . TYR A 1 281 ? 28.733 -14.503 -30.142 1.00 87.50 281 TYR A CA 1
ATOM 2233 C C . TYR A 1 281 ? 29.106 -14.953 -28.728 1.00 87.50 281 TYR A C 1
ATOM 2235 O O . TYR A 1 281 ? 28.903 -16.112 -28.364 1.00 87.50 281 TYR A O 1
ATOM 2243 N N . VAL A 1 282 ? 29.600 -14.019 -27.915 1.00 90.19 282 VAL A N 1
ATOM 2244 C CA . VAL A 1 282 ? 29.857 -14.232 -26.485 1.00 90.19 282 VAL A CA 1
ATOM 2245 C C . VAL A 1 282 ? 28.742 -13.569 -25.685 1.00 90.19 282 VAL A C 1
ATOM 2247 O O . VAL A 1 282 ? 28.471 -12.383 -25.861 1.00 90.19 282 VAL A O 1
ATOM 2250 N N . LEU A 1 283 ? 28.096 -14.332 -24.802 1.00 90.75 283 LEU A N 1
ATOM 2251 C CA . LEU A 1 283 ? 27.101 -13.808 -23.871 1.00 90.75 283 LEU A CA 1
ATOM 2252 C C . LEU A 1 283 ? 27.788 -13.398 -22.566 1.00 90.75 283 LEU A C 1
ATOM 2254 O O . LEU A 1 283 ? 28.404 -14.231 -21.903 1.00 90.75 283 LEU A O 1
ATOM 2258 N N . ARG A 1 284 ? 27.641 -12.127 -22.190 1.00 89.75 284 ARG A N 1
ATOM 2259 C CA . ARG A 1 284 ? 28.048 -11.594 -20.887 1.00 89.75 284 ARG A CA 1
ATOM 2260 C C . ARG A 1 284 ? 26.807 -11.393 -20.024 1.00 89.75 284 ARG A C 1
ATOM 2262 O O . ARG A 1 284 ? 25.834 -10.800 -20.480 1.00 89.75 284 ARG A O 1
ATOM 2269 N N . ILE A 1 285 ? 26.847 -11.894 -18.792 1.00 88.75 285 ILE A N 1
ATOM 2270 C CA . ILE A 1 285 ? 25.805 -11.676 -17.786 1.00 88.75 285 ILE A CA 1
ATOM 2271 C C . ILE A 1 285 ? 26.468 -10.947 -16.628 1.00 88.75 285 ILE A C 1
ATOM 2273 O O . ILE A 1 285 ? 27.403 -11.478 -16.039 1.00 88.75 285 ILE A O 1
ATOM 2277 N N . GLU A 1 286 ? 25.984 -9.748 -16.325 1.00 86.19 286 GLU A N 1
ATOM 2278 C CA . GLU A 1 286 ? 26.437 -8.962 -15.180 1.00 86.19 286 GLU A CA 1
ATOM 2279 C C . GLU A 1 286 ? 25.329 -8.917 -14.139 1.00 86.19 286 GLU A C 1
ATOM 2281 O O . GLU A 1 286 ? 24.174 -8.616 -14.454 1.00 86.19 286 GLU A O 1
ATOM 2286 N N . MET A 1 287 ? 25.674 -9.219 -12.890 1.00 81.94 287 MET A N 1
ATOM 2287 C CA . MET A 1 287 ? 24.737 -9.148 -11.775 1.00 81.94 287 MET A CA 1
ATOM 2288 C C . MET A 1 287 ? 25.291 -8.215 -10.711 1.00 81.94 287 MET A C 1
ATOM 2290 O O . MET A 1 287 ? 26.472 -8.259 -10.383 1.00 81.94 287 MET A O 1
ATOM 2294 N N . THR A 1 288 ? 24.430 -7.370 -10.152 1.00 80.00 288 THR A N 1
ATOM 2295 C CA . THR A 1 288 ? 24.778 -6.523 -9.008 1.00 80.00 288 THR A CA 1
ATOM 2296 C C . THR A 1 288 ? 23.882 -6.899 -7.838 1.00 80.00 288 THR A C 1
ATOM 2298 O O . THR A 1 288 ? 22.680 -7.101 -8.023 1.00 80.00 288 THR A O 1
ATOM 2301 N N . ASP A 1 289 ? 24.460 -7.041 -6.649 1.00 77.00 289 ASP A N 1
ATOM 2302 C CA . ASP A 1 289 ? 23.677 -7.222 -5.431 1.00 77.00 289 ASP A CA 1
ATOM 2303 C C . ASP A 1 289 ? 23.114 -5.887 -4.904 1.00 77.00 289 ASP A C 1
ATOM 2305 O O . ASP A 1 289 ? 23.364 -4.803 -5.433 1.00 77.00 289 ASP A O 1
ATOM 2309 N N . TRP A 1 290 ? 22.311 -5.965 -3.845 1.00 74.00 290 TRP A N 1
ATOM 2310 C CA . TRP A 1 290 ? 21.677 -4.808 -3.209 1.00 74.00 290 TRP A CA 1
ATOM 2311 C C . TRP A 1 290 ? 22.669 -3.907 -2.453 1.00 74.00 290 TRP A C 1
ATOM 2313 O O . TRP A 1 290 ? 22.336 -2.763 -2.146 1.00 74.00 290 TRP A O 1
ATOM 2323 N N . GLU A 1 291 ? 23.875 -4.403 -2.178 1.00 75.62 291 GLU A N 1
ATOM 2324 C CA . GLU A 1 291 ? 24.976 -3.657 -1.562 1.00 75.62 291 GLU A CA 1
ATOM 2325 C C . GLU A 1 291 ? 25.857 -2.966 -2.622 1.00 75.62 291 GLU A C 1
ATOM 2327 O O . GLU A 1 291 ? 26.726 -2.164 -2.282 1.00 75.62 291 GLU A O 1
ATOM 2332 N N . GLY A 1 292 ? 25.593 -3.208 -3.913 1.00 72.00 292 GLY A N 1
ATOM 2333 C CA . GLY A 1 292 ? 26.313 -2.622 -5.041 1.00 72.00 292 GLY A CA 1
ATOM 2334 C C . GLY A 1 292 ? 27.522 -3.433 -5.513 1.00 72.00 292 GLY A C 1
ATOM 2335 O O . GLY A 1 292 ? 28.264 -2.955 -6.375 1.00 72.00 292 GLY A O 1
ATOM 2336 N N . ASN A 1 293 ? 27.734 -4.646 -4.998 1.00 78.75 293 ASN A N 1
ATOM 2337 C CA . ASN A 1 293 ? 28.814 -5.518 -5.446 1.00 78.75 293 ASN A CA 1
ATOM 2338 C C . ASN A 1 293 ? 28.432 -6.192 -6.766 1.00 78.75 293 ASN A C 1
ATOM 2340 O O . ASN A 1 293 ? 27.365 -6.799 -6.890 1.00 78.75 293 ASN A O 1
ATOM 2344 N N . LYS A 1 294 ? 29.330 -6.114 -7.749 1.00 79.12 294 LYS A N 1
ATOM 2345 C CA . LYS A 1 294 ? 29.168 -6.738 -9.067 1.00 79.12 294 LYS A CA 1
ATOM 2346 C C . LYS A 1 294 ? 29.798 -8.134 -9.085 1.00 79.12 294 LYS A C 1
ATOM 2348 O O . LYS A 1 294 ? 30.879 -8.317 -8.523 1.00 79.12 294 LYS A O 1
ATOM 2353 N N . LYS A 1 295 ? 29.132 -9.096 -9.722 1.00 61.97 295 LYS A N 1
ATOM 2354 C CA . LYS A 1 295 ? 29.607 -10.468 -9.953 1.00 61.97 295 LYS A CA 1
ATOM 2355 C C . LYS A 1 295 ? 29.501 -10.850 -11.419 1.00 61.97 295 LYS A C 1
ATOM 2357 O O . LYS A 1 295 ? 28.508 -10.429 -12.059 1.00 61.97 295 LYS A O 1
#

Organism: NCBI:txid1676925

Sequence (295 aa):
MTETSVVRKEIRGDFDSCSPMDGFGKYCPTTCGVADYLNRYKPVVDRDLNDLEYLLEEISNQTKGAQDKVTYMRDSATAAKKSNDPDVYIKKSTNMLDDILRFEKSIISQESQIYKLQESIDSNEKRMLQLKQMILNLEQMCKLPCEDTVKIQTVTGKDCQDVANKGGRTSGLYFIKPLKAKEQFLVYCEMDNNGNGWTVLQRVSTSSCRLPSCGTQCRMNPRRLQAPVLSFQRRDGSVDFSRPWIPYKEGFGYLSPDDTTEFWLGNEKMHLVTSQSTVPYVLRIEMTDWEGNKK